Protein AF-A0AAN7PB40-F1 (afdb_monomer_lite)

Organism: NCBI:txid1421715

pLDDT: mean 87.41, std 6.85, range [56.97, 98.44]

Foldseek 3Di:
DVVVVVVLQVVCPCVPRVDNHDDPCCPDPVDDPVVDPPDDCCVCPVVHDVCVVVDDPLDVLPVLDADDDDPVCVVVVHRDGDPSVVVSCLQCVCVPCVVVDDPPDLVVVLSVLVVLLCVLQQDPFDDPVCLLVSLVVQLVSLVVSQVSVCVVPVDDDDPVSVVSNCVSVVCVVPNHCVVVDCVVVVVLCVVLVVQLVPDPDPPPSVVSSVVVVD

Structure (mmCIF, N/CA/C/O backbone):
data_AF-A0AAN7PB40-F1
#
_entry.id   AF-A0AAN7PB40-F1
#
loop_
_atom_site.group_PDB
_atom_site.id
_atom_site.type_symbol
_atom_site.label_atom_id
_atom_site.label_alt_id
_atom_site.label_comp_id
_atom_site.label_asym_id
_atom_site.label_entity_id
_atom_site.label_seq_id
_atom_site.pdbx_PDB_ins_code
_atom_site.Cartn_x
_atom_site.Cartn_y
_atom_site.Cartn_z
_atom_site.occupancy
_atom_site.B_iso_or_equiv
_atom_site.auth_seq_id
_atom_site.auth_comp_id
_atom_site.auth_asym_id
_atom_site.auth_atom_id
_atom_site.pdbx_PDB_model_num
ATOM 1 N N . MET A 1 1 ? -46.696 -9.662 11.542 1.00 68.50 1 MET A N 1
ATOM 2 C CA . MET A 1 1 ? -45.367 -10.312 11.467 1.00 68.50 1 MET A CA 1
ATOM 3 C C . MET A 1 1 ? -45.454 -11.680 10.791 1.00 68.50 1 MET A C 1
ATOM 5 O O . MET A 1 1 ? -44.745 -11.899 9.822 1.00 68.50 1 MET A O 1
ATOM 9 N N . LYS A 1 2 ? -46.362 -12.567 11.221 1.00 77.56 2 LYS A N 1
ATOM 10 C CA . LYS A 1 2 ? -46.549 -13.902 10.625 1.00 77.56 2 LYS A CA 1
ATOM 11 C C . LYS A 1 2 ? -46.948 -13.921 9.145 1.00 77.56 2 LYS A C 1
ATOM 13 O O . LYS A 1 2 ? -46.254 -14.549 8.358 1.00 77.56 2 LYS A O 1
ATOM 18 N N . SER A 1 3 ? -47.964 -13.148 8.762 1.00 78.56 3 SER A N 1
ATOM 19 C CA . SER A 1 3 ? -48.398 -13.014 7.361 1.00 78.56 3 SER A CA 1
ATOM 20 C C . SER A 1 3 ? -47.298 -12.488 6.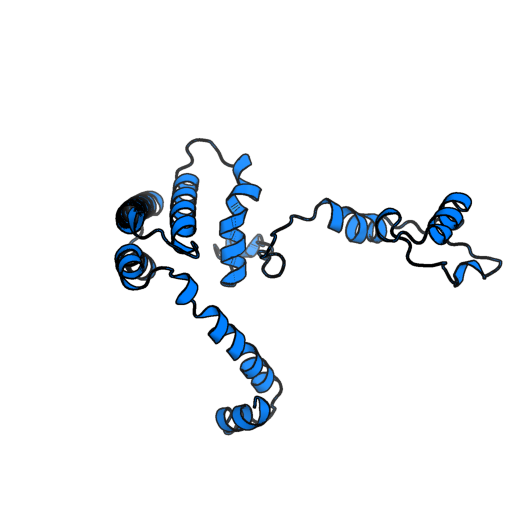432 1.00 78.56 3 SER A C 1
ATOM 22 O O . SER A 1 3 ? -47.187 -12.923 5.294 1.00 78.56 3 SER A O 1
ATOM 24 N N . GLN A 1 4 ? -46.454 -11.579 6.928 1.00 82.81 4 GLN A N 1
ATOM 25 C CA . GLN A 1 4 ? -45.301 -11.056 6.193 1.00 82.81 4 GLN A CA 1
ATOM 26 C C . GLN A 1 4 ? -44.259 -12.160 5.954 1.00 82.81 4 GLN A C 1
ATOM 28 O O . GLN A 1 4 ? -43.882 -12.402 4.817 1.00 82.81 4 GLN A O 1
ATOM 33 N N . TYR 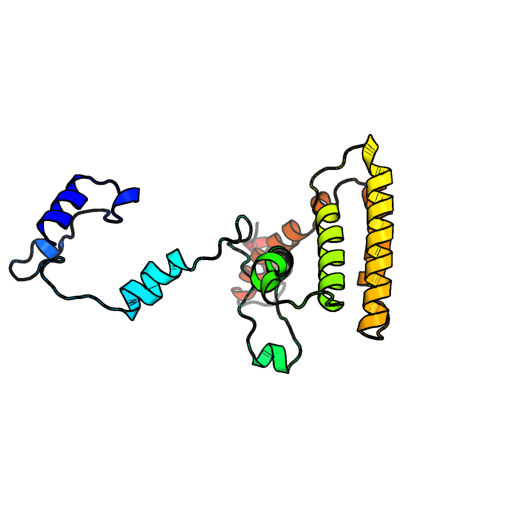A 1 5 ? -43.869 -12.882 7.010 1.00 83.50 5 TYR A N 1
ATOM 34 C CA . TYR A 1 5 ? -42.899 -13.978 6.928 1.00 83.50 5 TYR A CA 1
ATOM 35 C C . TYR A 1 5 ? -43.339 -15.085 5.959 1.00 83.50 5 TYR A C 1
ATOM 37 O O . TYR A 1 5 ? -42.539 -15.560 5.160 1.00 83.50 5 TYR A O 1
ATOM 45 N N . GLU A 1 6 ? -44.611 -15.487 5.999 1.00 83.81 6 GLU A N 1
ATOM 46 C CA . GLU A 1 6 ? -45.154 -16.512 5.098 1.00 83.81 6 GLU A CA 1
ATOM 47 C C . GLU A 1 6 ? -45.132 -16.052 3.632 1.00 83.81 6 GLU A C 1
ATOM 49 O O . GLU A 1 6 ? -44.709 -16.810 2.757 1.00 83.81 6 GLU A O 1
ATOM 54 N N . ASN A 1 7 ? -45.496 -14.792 3.369 1.00 84.12 7 ASN A N 1
ATOM 55 C CA . ASN A 1 7 ? -45.407 -14.197 2.033 1.00 84.12 7 ASN A CA 1
ATOM 56 C C . ASN A 1 7 ? -43.955 -14.129 1.535 1.00 84.12 7 ASN A C 1
ATOM 58 O O . ASN A 1 7 ? -43.676 -14.468 0.383 1.00 84.12 7 ASN A O 1
ATOM 62 N N . ASP A 1 8 ? -43.022 -13.751 2.407 1.00 84.19 8 ASP A N 1
ATOM 63 C CA . ASP A 1 8 ? -41.600 -13.657 2.081 1.00 84.19 8 ASP A CA 1
ATOM 64 C C . ASP A 1 8 ? -41.013 -15.050 1.773 1.00 84.19 8 ASP A C 1
ATOM 66 O O . ASP A 1 8 ? -40.318 -15.242 0.774 1.00 84.19 8 ASP A O 1
ATOM 70 N N . VAL A 1 9 ? -41.368 -16.079 2.548 1.00 83.62 9 VAL A N 1
ATOM 71 C CA . VAL A 1 9 ? -40.951 -17.466 2.276 1.00 83.62 9 VAL A CA 1
ATOM 72 C C . VAL A 1 9 ? -41.448 -17.956 0.908 1.00 83.62 9 VAL A C 1
ATOM 74 O O . VAL A 1 9 ? -40.710 -18.656 0.210 1.00 83.62 9 VAL A O 1
ATOM 77 N N . VAL A 1 10 ? -42.666 -17.585 0.498 1.00 84.06 10 VAL A N 1
ATOM 78 C CA . VAL A 1 10 ? -43.227 -17.945 -0.819 1.00 84.06 10 VAL A CA 1
ATOM 79 C C . VAL A 1 10 ? -42.510 -17.217 -1.958 1.00 84.06 10 VAL A C 1
ATOM 81 O O . VAL A 1 10 ? -42.253 -17.822 -3.000 1.00 84.06 10 VAL A O 1
ATOM 84 N N . LEU A 1 11 ? -42.132 -15.953 -1.753 1.00 82.38 11 LEU A N 1
ATOM 85 C CA . LEU A 1 11 ? -41.419 -15.143 -2.745 1.00 82.38 11 LEU A CA 1
ATOM 86 C C . LEU A 1 11 ? -40.024 -15.696 -3.089 1.00 82.38 11 LEU A C 1
ATOM 88 O O . LEU A 1 11 ? -39.541 -15.443 -4.193 1.00 82.38 11 LEU A O 1
ATOM 92 N N . LYS A 1 12 ? -39.367 -16.434 -2.175 1.00 77.56 12 LYS A N 1
ATOM 93 C CA . LYS A 1 12 ? -38.039 -17.081 -2.345 1.00 77.56 12 LYS A CA 1
ATOM 94 C C . LYS A 1 12 ? -36.930 -16.182 -2.915 1.00 77.56 12 LYS A C 1
ATOM 96 O O . LYS A 1 12 ? -35.910 -16.666 -3.409 1.00 77.56 12 LYS A O 1
ATOM 101 N N . ASN A 1 13 ? -37.086 -14.866 -2.831 1.00 81.62 13 ASN A N 1
ATOM 102 C CA . ASN A 1 13 ? -36.116 -13.910 -3.338 1.00 81.62 13 ASN A CA 1
ATOM 103 C C . ASN A 1 13 ? -35.116 -13.528 -2.242 1.00 81.62 13 ASN A C 1
ATOM 105 O O . ASN A 1 13 ? -35.200 -12.450 -1.659 1.00 81.62 13 ASN A O 1
ATOM 109 N N . MET A 1 14 ? -34.156 -14.414 -1.968 1.00 82.62 14 MET A N 1
ATOM 110 C CA . MET A 1 14 ? -33.166 -14.234 -0.895 1.00 82.62 14 MET A CA 1
ATOM 111 C C . MET A 1 14 ? -32.497 -12.849 -0.910 1.00 82.62 14 MET A C 1
ATOM 113 O O . MET A 1 14 ? -32.241 -12.286 0.150 1.00 82.62 14 MET A O 1
ATOM 117 N N . SER A 1 15 ? -32.248 -12.285 -2.094 1.00 82.12 15 SER A N 1
ATOM 118 C CA . SER A 1 15 ? -31.606 -10.978 -2.249 1.00 82.12 15 SER A CA 1
ATOM 119 C C . SER A 1 15 ? -32.444 -9.803 -1.734 1.00 82.12 15 SER A C 1
ATOM 121 O O . SER A 1 15 ? -31.862 -8.797 -1.348 1.00 82.12 15 SER A O 1
ATOM 123 N N . LEU A 1 16 ? -33.777 -9.909 -1.734 1.00 81.31 16 LEU A N 1
ATOM 124 C CA . LEU A 1 16 ? -34.678 -8.841 -1.279 1.00 81.31 16 LEU A CA 1
ATOM 125 C C . LEU A 1 16 ? -35.110 -8.990 0.184 1.00 81.31 16 LEU A C 1
ATOM 127 O O . LEU A 1 16 ? -35.264 -7.9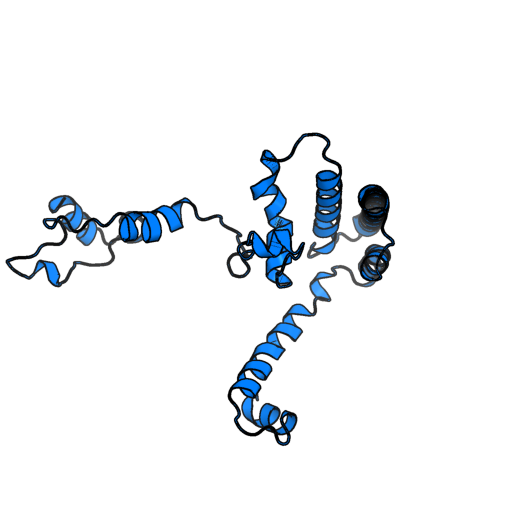91 0.873 1.00 81.31 16 LEU A O 1
ATOM 131 N N . ILE A 1 17 ? -35.326 -10.222 0.643 1.00 85.69 17 ILE A N 1
ATOM 132 C CA . ILE A 1 17 ? -36.011 -10.516 1.920 1.00 85.69 17 ILE A CA 1
ATOM 133 C C . ILE A 1 17 ? -35.115 -11.202 2.954 1.00 85.69 17 ILE A C 1
ATOM 135 O O . ILE A 1 17 ? -35.496 -11.307 4.114 1.00 85.69 17 ILE A O 1
ATOM 139 N N . GLY A 1 18 ? -33.936 -11.701 2.567 1.00 83.06 18 GLY A N 1
ATOM 140 C CA . GLY A 1 18 ? -32.984 -12.327 3.495 1.00 83.06 18 GLY A CA 1
ATOM 141 C C . GLY A 1 18 ? -33.407 -13.691 4.067 1.00 83.06 18 GLY A C 1
ATOM 142 O O . GLY A 1 18 ? -32.633 -14.303 4.800 1.00 83.06 18 GLY A O 1
ATOM 143 N N . ILE A 1 19 ? -34.592 -14.207 3.715 1.00 84.06 19 ILE A N 1
ATOM 144 C CA . ILE A 1 19 ? -35.097 -15.517 4.153 1.00 84.06 19 ILE A CA 1
ATOM 145 C C . ILE A 1 19 ? -34.843 -16.555 3.056 1.00 84.06 19 ILE A C 1
ATOM 147 O O . ILE A 1 19 ? -35.253 -16.388 1.907 1.00 84.06 19 ILE A O 1
ATOM 151 N N . ARG A 1 20 ? -34.151 -17.643 3.413 1.00 81.69 20 ARG A N 1
ATOM 152 C CA . ARG A 1 20 ? -33.776 -18.715 2.477 1.00 81.69 20 ARG A CA 1
ATOM 153 C C . ARG A 1 20 ? -34.874 -19.756 2.292 1.00 81.69 20 ARG A C 1
ATOM 155 O O . ARG A 1 20 ? -35.099 -20.216 1.177 1.00 81.69 20 ARG A O 1
ATOM 162 N N . GLU A 1 21 ? -35.515 -20.148 3.385 1.00 86.31 21 GLU A N 1
ATOM 163 C CA . GLU A 1 21 ? -36.512 -21.213 3.417 1.00 86.31 21 GLU A CA 1
ATOM 164 C C . GLU A 1 21 ? -37.384 -21.121 4.673 1.00 86.31 21 GLU A C 1
ATOM 166 O O . GLU A 1 21 ? -37.113 -20.333 5.585 1.00 86.31 21 GLU A O 1
ATOM 171 N N . PHE A 1 22 ? -38.445 -21.926 4.706 1.00 87.31 22 PHE A N 1
ATOM 172 C CA . PHE A 1 22 ? -39.339 -22.014 5.852 1.00 87.31 22 PHE A CA 1
ATOM 173 C C . PHE A 1 22 ? -38.619 -22.611 7.068 1.00 87.31 22 PHE A C 1
ATOM 175 O O . PHE A 1 22 ? -37.952 -23.640 6.968 1.00 87.31 22 PHE A O 1
ATOM 182 N N . CYS A 1 23 ? -38.783 -21.991 8.235 1.00 87.44 23 CYS A N 1
ATOM 183 C CA . CYS A 1 23 ? -38.203 -22.484 9.477 1.00 87.44 23 CYS A CA 1
ATOM 184 C C . CYS A 1 23 ? -38.917 -23.765 9.928 1.00 87.44 23 CYS A C 1
ATOM 186 O O . CYS A 1 23 ? -40.093 -23.731 10.284 1.00 87.44 23 CYS A O 1
ATOM 188 N N . ILE A 1 24 ? -38.197 -24.890 9.978 1.00 89.00 24 ILE A N 1
ATOM 189 C CA . ILE A 1 24 ? -38.762 -26.199 10.355 1.00 89.00 24 ILE A CA 1
ATOM 190 C C . ILE A 1 24 ? -39.386 -26.213 11.761 1.00 89.00 24 ILE A C 1
ATOM 192 O O . ILE A 1 24 ? -40.307 -26.982 12.028 1.00 89.00 24 ILE A O 1
ATOM 196 N N . TRP A 1 25 ? -38.923 -25.328 12.648 1.00 86.19 25 TRP A N 1
ATOM 197 C CA . TRP A 1 25 ? -39.401 -25.210 14.026 1.00 86.19 25 TRP A CA 1
ATOM 198 C C . TRP A 1 25 ? -40.820 -24.639 14.122 1.00 86.19 25 TRP A C 1
ATOM 200 O O . TRP A 1 25 ? -41.486 -24.873 15.123 1.00 86.19 25 TRP A O 1
ATOM 210 N N . ASN A 1 26 ? -41.316 -23.971 13.075 1.00 87.62 26 ASN A N 1
ATOM 211 C CA . ASN A 1 26 ? -42.698 -23.480 13.010 1.00 87.62 26 ASN A CA 1
ATOM 212 C C . ASN A 1 26 ? -43.744 -24.609 12.956 1.00 87.62 26 ASN A C 1
ATOM 214 O O . ASN A 1 26 ? -44.929 -24.345 13.128 1.00 87.62 26 ASN A O 1
ATOM 218 N N . ASN A 1 27 ? -43.329 -25.859 12.715 1.00 88.56 27 ASN A N 1
ATOM 219 C CA . ASN A 1 27 ? -44.216 -27.026 12.759 1.00 88.56 27 ASN A CA 1
ATOM 220 C C . ASN A 1 27 ? -44.538 -27.486 14.192 1.00 88.56 27 ASN A C 1
ATOM 222 O O . ASN A 1 27 ? -45.375 -28.368 14.382 1.00 88.56 27 ASN A O 1
ATOM 226 N N . ILE A 1 28 ? -43.862 -26.938 15.205 1.00 89.44 28 ILE A N 1
ATOM 227 C CA . ILE A 1 28 ? -44.113 -27.264 16.608 1.00 89.44 28 ILE A CA 1
ATOM 228 C C . ILE A 1 28 ? -45.318 -26.447 17.079 1.00 89.44 28 ILE A C 1
ATOM 230 O O . ILE A 1 28 ? -45.323 -25.225 16.986 1.00 89.44 28 ILE A O 1
ATOM 234 N N . SER A 1 29 ? -46.329 -27.108 17.646 1.00 84.19 29 SER A N 1
ATOM 235 C CA . SER A 1 29 ? -47.597 -26.471 18.037 1.00 84.19 29 SER A CA 1
ATOM 236 C C . SER A 1 29 ? -47.454 -25.316 19.038 1.00 84.19 29 SER A C 1
ATOM 238 O O . SER A 1 29 ? -48.335 -24.469 19.119 1.00 84.19 29 SER A O 1
ATOM 240 N N . SER A 1 30 ? -46.369 -25.288 19.815 1.00 86.44 30 SER A N 1
ATOM 241 C CA . SER A 1 30 ? -46.092 -24.272 20.835 1.00 86.44 30 SER A CA 1
ATOM 242 C C . SER A 1 30 ? -45.045 -23.233 20.420 1.00 86.44 30 SER A C 1
ATOM 244 O O . SER A 1 30 ? -44.645 -22.425 21.257 1.00 86.44 30 SER A O 1
ATOM 246 N N . PHE A 1 31 ? -44.532 -23.270 19.187 1.00 84.31 31 PHE A N 1
ATOM 247 C CA . PHE A 1 31 ? -43.450 -22.386 18.758 1.00 84.31 31 PHE A CA 1
ATOM 248 C C . PHE A 1 31 ? -43.660 -21.897 17.328 1.00 84.31 31 PHE A C 1
ATOM 250 O O . PHE A 1 31 ? -43.796 -22.684 16.397 1.00 84.31 31 PHE A O 1
ATOM 257 N N . HIS A 1 32 ? -43.581 -20.581 17.142 1.00 85.56 32 HIS A N 1
ATOM 258 C CA . HIS A 1 32 ? -43.522 -19.980 15.819 1.00 85.56 32 HIS A CA 1
ATOM 259 C C . HIS A 1 32 ? -42.532 -18.812 15.810 1.00 85.56 32 HIS A C 1
ATOM 261 O O . HIS A 1 32 ? -42.544 -17.960 16.700 1.00 85.56 32 HIS A O 1
ATOM 267 N N . VAL A 1 33 ? -41.672 -18.745 14.793 1.00 83.44 33 VAL A N 1
ATOM 268 C CA . VAL A 1 33 ? -40.559 -17.781 14.713 1.00 83.44 33 VAL A CA 1
ATOM 269 C C . VAL A 1 33 ? -41.027 -16.322 14.698 1.00 83.44 33 VAL A C 1
ATOM 271 O O . VAL A 1 33 ? -40.328 -15.444 15.181 1.00 83.44 33 VAL A O 1
ATOM 274 N N . SER A 1 34 ? -42.225 -16.061 14.172 1.00 83.69 34 SER A N 1
ATOM 275 C CA . SER A 1 34 ? -42.820 -14.718 14.089 1.00 83.69 34 SER A CA 1
ATOM 276 C C . SER A 1 34 ? -43.796 -14.381 15.222 1.00 83.69 34 SER A C 1
ATOM 278 O O . SER A 1 34 ? -44.363 -13.288 15.226 1.00 83.69 34 SER A O 1
ATOM 280 N N . GLU A 1 35 ? -44.022 -15.316 16.148 1.00 83.62 35 GLU A N 1
ATOM 281 C CA . GLU A 1 35 ? -44.875 -15.120 17.332 1.00 83.62 35 GLU A CA 1
ATOM 282 C C . GLU A 1 35 ? -44.048 -15.043 18.624 1.00 83.62 35 GLU A C 1
ATOM 284 O O . GLU A 1 35 ? -44.523 -14.519 19.628 1.00 83.62 35 GLU A O 1
ATOM 289 N N . ASN A 1 36 ? -42.796 -15.510 18.597 1.00 79.62 36 ASN A N 1
ATOM 290 C CA . ASN A 1 36 ? -41.872 -15.423 19.721 1.00 79.62 36 ASN A CA 1
ATOM 291 C C . ASN A 1 36 ? -41.057 -14.121 19.698 1.00 79.62 36 ASN A C 1
ATOM 293 O O . ASN A 1 36 ? -40.470 -13.750 18.684 1.00 79.62 36 ASN A O 1
ATOM 297 N N . PHE A 1 37 ? -40.955 -13.453 20.850 1.00 74.19 37 PHE A N 1
ATOM 298 C CA . PHE A 1 37 ? -40.138 -12.247 21.034 1.00 74.19 37 PHE A CA 1
ATOM 299 C C . PHE A 1 37 ? -38.664 -12.595 21.299 1.00 74.19 37 PHE A C 1
ATOM 301 O O . PHE A 1 37 ? -38.121 -12.279 22.354 1.00 74.19 37 PHE A O 1
ATOM 308 N N . SER A 1 38 ? -38.003 -13.270 20.359 1.00 74.12 38 SER A N 1
ATOM 309 C CA . SER A 1 38 ? -36.599 -13.693 20.494 1.00 74.12 38 SER A CA 1
ATOM 310 C C . SER A 1 38 ? -35.580 -12.658 19.996 1.00 74.12 38 SER A C 1
ATOM 312 O O . SER A 1 38 ? -34.458 -13.026 19.657 1.00 74.12 38 SER A O 1
ATOM 314 N N . VAL A 1 39 ? -35.960 -11.379 19.929 1.00 78.69 39 VAL A N 1
ATOM 315 C CA . VAL A 1 39 ? -35.073 -10.291 19.487 1.00 78.69 39 VAL A CA 1
ATOM 316 C C . VAL A 1 39 ? -33.916 -10.094 20.466 1.00 78.69 39 VAL A C 1
ATOM 318 O O . VAL A 1 39 ? -34.119 -9.930 21.670 1.00 78.69 39 VAL A O 1
ATOM 321 N N . ASN A 1 40 ? -32.694 -10.077 19.942 1.00 86.00 40 ASN A N 1
ATOM 322 C CA . ASN A 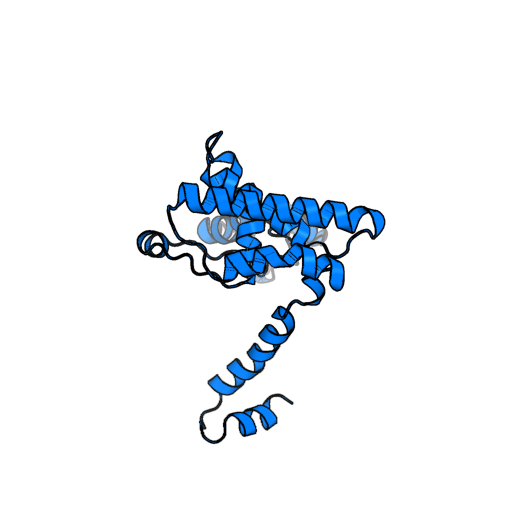1 40 ? -31.461 -9.916 20.695 1.00 86.00 40 ASN A CA 1
ATOM 323 C C . ASN A 1 40 ? -30.618 -8.807 20.067 1.00 86.00 40 ASN A C 1
ATOM 325 O O . ASN A 1 40 ? -29.985 -9.004 19.040 1.00 86.00 40 ASN A O 1
ATOM 329 N N . ILE A 1 41 ? -30.551 -7.648 20.719 1.00 86.00 41 ILE A N 1
ATOM 330 C CA . ILE A 1 41 ? -29.831 -6.474 20.199 1.00 86.00 41 ILE A CA 1
ATOM 331 C C . ILE A 1 41 ? -28.352 -6.787 19.908 1.00 86.00 41 ILE A C 1
ATOM 333 O O . ILE A 1 41 ? -27.810 -6.311 18.911 1.00 86.00 41 ILE A O 1
ATOM 337 N N . SER A 1 42 ? -27.698 -7.607 20.734 1.00 81.75 42 SER A N 1
ATOM 338 C CA . SER A 1 42 ? -26.296 -7.974 20.519 1.00 81.75 42 SER A CA 1
ATOM 339 C C . SER A 1 42 ? -26.106 -8.787 19.246 1.00 81.75 42 SER A C 1
ATOM 341 O O . SER A 1 42 ? -25.228 -8.461 18.454 1.00 81.75 42 SER A O 1
ATOM 343 N N . HIS A 1 43 ? -26.946 -9.794 19.011 1.00 81.56 43 HIS A N 1
ATOM 344 C CA . HIS A 1 43 ? -26.809 -10.654 17.835 1.00 81.56 43 HIS A CA 1
ATOM 345 C C . HIS A 1 43 ? -27.462 -10.061 16.581 1.00 81.56 43 HIS A C 1
ATOM 347 O O . HIS A 1 43 ? -26.841 -10.046 15.523 1.00 81.56 43 HIS A O 1
ATOM 353 N N . ASP A 1 44 ? -28.674 -9.519 16.692 1.00 85.69 44 ASP A N 1
ATOM 354 C CA . ASP A 1 44 ? -29.438 -8.993 15.559 1.00 85.69 44 ASP A CA 1
ATOM 355 C C . ASP A 1 44 ? -28.840 -7.681 15.044 1.00 85.69 44 ASP A C 1
ATOM 357 O O . ASP A 1 44 ? -28.674 -7.502 13.839 1.00 85.69 44 ASP A O 1
ATOM 361 N N . ILE A 1 45 ? -28.490 -6.758 15.949 1.00 85.75 45 ILE A N 1
ATOM 362 C CA . ILE A 1 45 ? -27.993 -5.431 15.572 1.00 85.75 45 ILE A CA 1
ATOM 363 C C . ILE A 1 45 ? -26.468 -5.405 15.568 1.00 85.75 45 ILE A C 1
ATOM 365 O O . ILE A 1 45 ? -25.889 -5.136 14.521 1.00 85.75 45 ILE A O 1
ATOM 369 N N . PHE A 1 46 ? -25.800 -5.667 16.696 1.00 74.31 46 PHE A N 1
ATOM 370 C CA . PHE A 1 46 ? -24.354 -5.419 16.796 1.00 74.31 46 PHE A CA 1
ATOM 371 C C . PHE A 1 46 ? -23.485 -6.448 16.062 1.00 74.31 46 PHE A C 1
ATOM 373 O O . PHE A 1 46 ? -22.486 -6.051 15.466 1.00 74.31 46 PHE A O 1
ATOM 380 N N . GLU A 1 47 ? -23.851 -7.731 16.069 1.00 76.38 47 GLU A N 1
ATOM 381 C CA . GLU A 1 47 ? -23.171 -8.784 15.292 1.00 76.38 47 GLU A CA 1
ATOM 382 C C . GLU A 1 47 ? -23.808 -9.020 13.911 1.00 76.38 47 GLU A C 1
ATOM 384 O O . GLU A 1 47 ? -23.153 -9.563 13.020 1.00 76.38 47 GLU A O 1
ATOM 389 N N . GLY A 1 48 ? -25.061 -8.595 13.725 1.00 84.38 48 GLY A N 1
ATOM 390 C CA . GLY A 1 48 ? -25.823 -8.709 12.486 1.00 84.38 48 GLY A CA 1
ATOM 391 C C . GLY A 1 48 ? -25.801 -7.416 11.673 1.00 84.38 48 GLY A C 1
ATOM 392 O O . GLY A 1 48 ? -24.805 -7.093 11.025 1.00 84.38 48 GLY A O 1
ATOM 393 N N . VAL A 1 49 ? -26.917 -6.680 11.685 1.00 82.19 49 VAL A N 1
ATOM 394 C CA . VAL A 1 49 ? -27.191 -5.548 10.778 1.00 82.19 49 VAL A CA 1
ATOM 395 C C . VAL A 1 49 ? -26.072 -4.501 10.771 1.00 82.19 49 VAL A C 1
ATOM 397 O O . VAL A 1 49 ? -25.586 -4.128 9.704 1.00 82.19 49 VAL A O 1
ATOM 400 N N . ALA A 1 50 ? -25.587 -4.072 11.939 1.00 76.50 50 ALA A N 1
ATOM 401 C CA . ALA A 1 50 ? -24.580 -3.016 12.039 1.00 76.50 50 ALA A CA 1
ATOM 402 C C . ALA A 1 50 ? -23.244 -3.401 11.382 1.00 76.50 50 ALA A C 1
ATOM 404 O O . ALA A 1 50 ? -22.552 -2.531 10.854 1.00 76.50 50 ALA A O 1
ATOM 405 N N . VAL A 1 51 ? -22.879 -4.688 11.371 1.00 75.06 51 VAL A N 1
ATOM 406 C CA . VAL A 1 51 ? -21.651 -5.162 10.710 1.00 75.06 51 VAL A CA 1
ATOM 407 C C . VAL A 1 51 ? -21.739 -4.977 9.198 1.00 75.06 51 VAL A C 1
ATOM 409 O O . VAL A 1 51 ? -20.731 -4.644 8.570 1.00 75.06 51 VAL A O 1
ATOM 412 N N . PHE A 1 52 ? -22.925 -5.175 8.617 1.00 73.50 52 PHE A N 1
ATOM 413 C CA . PHE A 1 52 ? -23.168 -4.998 7.187 1.00 73.50 52 PHE A CA 1
ATOM 414 C C . PHE A 1 52 ? -23.324 -3.523 6.812 1.00 73.50 52 PHE A C 1
ATOM 416 O O . PHE A 1 52 ? -22.743 -3.087 5.820 1.00 73.50 52 PHE A O 1
ATOM 423 N N . ASP A 1 53 ? -24.030 -2.744 7.630 1.00 69.88 53 ASP A N 1
ATOM 424 C CA . ASP A 1 53 ? -24.326 -1.338 7.340 1.00 69.88 53 ASP A CA 1
ATOM 425 C C . ASP A 1 53 ? -23.108 -0.426 7.535 1.00 69.88 53 ASP A C 1
ATOM 427 O O . ASP A 1 53 ? -22.872 0.495 6.754 1.00 69.88 53 ASP A O 1
ATOM 431 N N . ILE A 1 54 ? -22.285 -0.697 8.554 1.00 66.06 54 ILE A N 1
ATOM 432 C CA . ILE A 1 54 ? -21.058 0.067 8.850 1.00 66.06 54 ILE A CA 1
ATOM 433 C C . ILE A 1 54 ? -19.865 -0.493 8.047 1.00 66.06 54 ILE A C 1
ATOM 435 O O . ILE A 1 54 ? -18.723 -0.040 8.180 1.00 66.06 54 ILE A O 1
ATOM 439 N N . TYR A 1 55 ? -20.099 -1.480 7.178 1.00 72.81 55 TYR A N 1
ATOM 440 C CA . TYR A 1 55 ? -19.047 -2.133 6.416 1.00 72.81 55 TYR A CA 1
ATOM 441 C C . TYR A 1 55 ? -18.318 -1.154 5.488 1.00 72.81 55 TYR A C 1
ATOM 443 O O . TYR A 1 55 ? -18.797 -0.785 4.413 1.00 72.81 55 TYR A O 1
ATOM 451 N N . PHE A 1 56 ? -17.085 -0.793 5.848 1.00 76.56 56 PHE A N 1
ATOM 452 C CA . PHE A 1 56 ? -16.216 -0.074 4.928 1.00 76.56 56 PHE A CA 1
ATOM 453 C C . PHE A 1 56 ? -15.684 -1.035 3.861 1.00 76.56 56 PHE A C 1
ATOM 455 O O . PHE A 1 56 ? -14.888 -1.940 4.135 1.00 76.56 56 PHE A O 1
ATOM 462 N N . ASN A 1 57 ? -16.112 -0.825 2.618 1.00 80.00 57 ASN A N 1
ATOM 463 C CA . ASN A 1 57 ? -15.695 -1.650 1.496 1.00 80.00 57 ASN A CA 1
ATOM 464 C C . ASN A 1 57 ? -14.296 -1.245 0.993 1.00 80.00 57 ASN A C 1
ATOM 466 O O . ASN A 1 57 ? -14.138 -0.300 0.223 1.00 80.00 57 ASN A O 1
ATOM 470 N N . TYR A 1 58 ? -13.278 -2.026 1.361 1.00 79.69 58 TYR A N 1
ATOM 471 C CA . TYR A 1 58 ? -11.900 -1.905 0.864 1.00 79.69 58 TYR A CA 1
ATOM 472 C C . TYR A 1 58 ? -11.713 -2.500 -0.551 1.00 79.69 58 TYR A C 1
ATOM 474 O O . TYR A 1 58 ? -10.584 -2.721 -1.002 1.00 79.69 58 TYR A O 1
ATOM 482 N N . GLY A 1 59 ? -12.797 -2.814 -1.267 1.00 83.75 59 GLY A N 1
ATOM 483 C CA . GLY A 1 59 ? -12.781 -3.346 -2.629 1.00 83.75 59 GLY A CA 1
ATOM 484 C C . GLY A 1 59 ? -11.909 -4.597 -2.765 1.00 83.75 59 GLY A C 1
ATOM 485 O O . GLY A 1 59 ? -12.019 -5.547 -1.988 1.00 83.75 59 GLY A O 1
ATOM 486 N N . LYS A 1 60 ? -10.973 -4.583 -3.726 1.00 79.19 60 LYS A N 1
ATOM 487 C CA . LYS A 1 60 ? -10.005 -5.679 -3.945 1.00 79.19 60 LYS A CA 1
ATOM 488 C C . LYS A 1 60 ? -9.112 -5.967 -2.722 1.00 79.19 60 LYS A C 1
ATOM 490 O O . LYS A 1 60 ? -8.470 -7.010 -2.683 1.00 79.19 60 LYS A O 1
ATOM 495 N N . GLN A 1 61 ? -9.048 -5.064 -1.738 1.00 79.56 61 GLN A N 1
ATOM 496 C CA . GLN A 1 61 ? -8.272 -5.225 -0.503 1.00 79.56 61 GLN A CA 1
ATOM 497 C C . GLN A 1 61 ? -9.103 -5.731 0.688 1.00 79.56 61 GLN A C 1
ATOM 499 O O . GLN A 1 61 ? -8.599 -5.739 1.806 1.00 79.56 61 GLN A O 1
ATOM 504 N N . ASN A 1 62 ? -10.341 -6.200 0.484 1.00 79.38 62 ASN A N 1
ATOM 505 C CA . ASN A 1 62 ? -11.199 -6.705 1.568 1.00 79.38 62 ASN A CA 1
ATOM 506 C C . ASN A 1 62 ? -10.605 -7.883 2.362 1.00 79.38 62 ASN A C 1
ATOM 508 O O . ASN A 1 62 ? -10.927 -8.041 3.537 1.00 79.38 62 ASN A O 1
ATOM 512 N N . ASN A 1 63 ? -9.707 -8.670 1.766 1.00 82.44 63 ASN A N 1
ATOM 513 C CA . ASN A 1 63 ? -8.986 -9.736 2.477 1.00 82.44 63 ASN A CA 1
ATOM 514 C C . ASN A 1 63 ? -7.733 -9.229 3.216 1.00 82.44 63 ASN A C 1
ATOM 516 O O . ASN A 1 63 ? -7.163 -9.953 4.023 1.00 82.44 63 ASN A O 1
ATOM 520 N N . ASN A 1 64 ? -7.314 -7.989 2.951 1.00 84.06 64 ASN A N 1
ATOM 521 C CA . ASN A 1 64 ? -6.120 -7.341 3.498 1.00 84.06 64 ASN A CA 1
ATOM 522 C C . ASN A 1 64 ? -6.500 -6.060 4.259 1.00 84.06 64 ASN A C 1
ATOM 524 O O . ASN A 1 64 ? -5.845 -5.022 4.123 1.00 84.06 64 ASN A O 1
ATOM 528 N N . LYS A 1 65 ? -7.609 -6.104 5.004 1.00 84.88 65 LYS A N 1
ATOM 529 C CA . LYS A 1 65 ? -8.080 -4.973 5.812 1.00 84.88 65 LYS A CA 1
ATOM 530 C C . LYS A 1 65 ? -7.001 -4.589 6.827 1.00 84.88 65 LYS A C 1
ATOM 532 O O . LYS A 1 65 ? -6.444 -5.487 7.458 1.00 84.88 65 LYS A O 1
ATOM 537 N N . PRO A 1 66 ? -6.696 -3.291 7.002 1.00 85.56 66 PRO A N 1
ATOM 538 C CA . PRO A 1 66 ? -5.751 -2.865 8.023 1.00 85.56 66 PRO A CA 1
ATOM 539 C C . PRO A 1 66 ? -6.200 -3.376 9.399 1.00 85.56 66 PRO A C 1
ATOM 541 O O . PRO A 1 66 ? -7.375 -3.217 9.741 1.00 85.56 66 PRO A O 1
ATOM 544 N N . PRO A 1 67 ? -5.306 -3.983 10.196 1.00 84.62 67 PRO A N 1
ATOM 545 C CA . PRO A 1 67 ? -5.652 -4.423 11.535 1.00 84.62 67 PRO A CA 1
ATOM 546 C C . PRO A 1 67 ? -5.952 -3.219 12.428 1.00 84.62 67 PRO A C 1
ATOM 548 O O . PRO A 1 67 ? -5.464 -2.107 12.198 1.00 84.62 67 PRO A O 1
ATOM 551 N N . LEU A 1 68 ? -6.717 -3.464 13.491 1.00 83.38 68 LEU A N 1
ATOM 552 C CA . LEU A 1 68 ? -7.027 -2.442 14.480 1.00 83.38 68 LEU A CA 1
ATOM 553 C C . LEU A 1 68 ? -5.733 -1.874 15.083 1.00 83.38 68 LEU A C 1
ATOM 555 O O . LEU A 1 68 ? -4.884 -2.600 15.611 1.00 83.38 68 LEU A O 1
ATOM 559 N N . ILE A 1 69 ? -5.588 -0.551 15.029 1.00 83.94 69 ILE A N 1
ATOM 560 C CA . ILE A 1 69 ? -4.457 0.142 15.638 1.00 83.94 69 ILE A CA 1
ATOM 561 C C . ILE A 1 69 ? -4.744 0.295 17.137 1.00 83.94 69 ILE A C 1
ATOM 563 O O . ILE A 1 69 ? -5.388 1.245 17.569 1.00 83.94 69 ILE A O 1
ATOM 567 N N . SER A 1 70 ? -4.272 -0.658 17.944 1.00 84.12 70 SER A N 1
ATOM 568 C CA . SER A 1 70 ? -4.434 -0.605 19.404 1.00 84.12 70 SER A CA 1
ATOM 569 C C . SER A 1 70 ? -3.706 0.601 20.016 1.00 84.12 70 SER A C 1
ATOM 571 O O . SER A 1 70 ? -2.576 0.907 19.614 1.00 84.12 70 SER A O 1
ATOM 573 N N . LEU A 1 71 ? -4.271 1.190 21.071 1.00 86.25 71 LEU A N 1
ATOM 574 C CA . LEU A 1 71 ? -3.644 2.277 21.833 1.00 86.25 71 LEU A CA 1
ATOM 575 C C . LEU A 1 71 ? -2.252 1.912 22.375 1.00 86.25 71 LEU A C 1
ATOM 577 O O . LEU A 1 71 ? -1.351 2.748 22.360 1.00 86.25 71 LEU A O 1
ATOM 581 N N . ASP A 1 72 ? -2.030 0.662 22.781 1.00 87.44 72 ASP A N 1
ATOM 582 C CA . ASP A 1 72 ? -0.723 0.212 23.279 1.00 87.44 72 ASP A CA 1
ATOM 583 C C . ASP A 1 72 ? 0.367 0.257 22.205 1.00 87.44 72 ASP A C 1
ATOM 585 O O . ASP A 1 72 ? 1.496 0.682 22.461 1.00 87.44 72 ASP A O 1
ATOM 589 N N . ASN A 1 73 ? 0.024 -0.137 20.978 1.00 84.44 73 ASN A N 1
ATOM 590 C CA . ASN A 1 73 ? 0.905 -0.027 19.816 1.00 84.44 73 ASN A CA 1
ATOM 591 C C . ASN A 1 73 ? 1.239 1.439 19.500 1.00 84.44 73 ASN A C 1
ATOM 593 O O . ASN A 1 73 ? 2.396 1.752 19.210 1.00 84.44 73 ASN A O 1
ATOM 597 N N . LEU A 1 74 ? 0.269 2.350 19.633 1.00 84.88 74 LEU A N 1
ATOM 598 C CA . LEU A 1 74 ? 0.491 3.790 19.463 1.00 84.88 74 LEU A CA 1
ATOM 599 C C . LEU A 1 74 ? 1.409 4.364 20.544 1.00 84.88 74 LEU A C 1
ATOM 601 O O . LEU A 1 74 ? 2.359 5.073 20.215 1.00 84.88 74 LEU A O 1
ATOM 605 N N . ARG A 1 75 ? 1.195 3.999 21.815 1.00 89.00 75 ARG A N 1
ATOM 606 C CA . ARG A 1 75 ? 2.076 4.386 22.932 1.00 89.00 75 ARG A CA 1
ATOM 607 C C . ARG A 1 75 ? 3.511 3.913 22.703 1.00 89.00 75 ARG A C 1
ATOM 609 O O . ARG A 1 75 ? 4.457 4.653 22.953 1.00 89.00 75 ARG A O 1
ATOM 616 N N . LYS A 1 76 ? 3.676 2.714 22.137 1.00 89.75 76 LYS A N 1
ATOM 617 C CA . LYS A 1 76 ? 4.972 2.143 21.732 1.00 89.75 76 LYS A CA 1
ATOM 618 C C . LYS A 1 76 ? 5.493 2.673 20.385 1.00 89.75 76 LYS A C 1
ATOM 620 O O . LYS A 1 76 ? 6.514 2.182 19.909 1.00 89.75 76 LYS A O 1
ATOM 625 N N . LYS A 1 77 ? 4.813 3.643 19.755 1.00 85.06 77 LYS A N 1
ATOM 626 C CA . LYS A 1 77 ? 5.137 4.222 18.434 1.00 85.06 77 LYS A CA 1
ATOM 627 C C . LYS A 1 77 ? 5.342 3.163 17.340 1.00 85.06 77 LYS A C 1
ATOM 629 O O . LYS A 1 77 ? 6.200 3.305 16.468 1.00 85.06 77 LYS A O 1
ATOM 634 N N . LYS A 1 78 ? 4.564 2.080 17.386 1.00 84.12 78 LYS A N 1
ATOM 635 C CA . LYS A 1 78 ? 4.716 0.914 16.515 1.00 84.12 78 LYS A CA 1
ATOM 636 C C . LYS A 1 78 ? 3.417 0.628 15.781 1.00 84.12 78 LYS A C 1
ATOM 638 O O . LYS A 1 78 ? 2.455 0.184 16.383 1.00 84.12 78 LYS A O 1
ATOM 643 N N . ILE A 1 79 ? 3.412 0.793 14.464 1.00 85.44 79 ILE A N 1
ATOM 644 C CA . ILE A 1 79 ? 2.307 0.332 13.616 1.00 85.44 79 ILE A CA 1
ATOM 645 C C . ILE A 1 79 ? 2.733 -1.004 13.010 1.00 85.44 79 ILE A C 1
ATOM 647 O O . ILE A 1 79 ? 3.640 -1.052 12.180 1.00 85.44 79 ILE A O 1
ATOM 651 N N . LYS A 1 80 ? 2.134 -2.104 13.479 1.00 84.00 80 LYS A N 1
ATOM 652 C CA . LYS A 1 80 ? 2.426 -3.454 12.981 1.00 84.00 80 LYS A CA 1
ATOM 653 C C . LYS A 1 80 ? 1.357 -3.850 11.966 1.00 84.00 80 LYS A C 1
ATOM 655 O O . LYS A 1 80 ? 0.223 -4.104 12.346 1.00 84.00 80 LYS A O 1
ATOM 660 N N . MET A 1 81 ? 1.750 -3.907 10.700 1.00 89.69 81 MET A N 1
ATOM 661 C CA . MET A 1 81 ? 0.929 -4.374 9.583 1.00 89.69 81 MET A CA 1
ATOM 662 C C . MET A 1 81 ? 1.813 -5.189 8.643 1.00 89.69 81 MET A C 1
ATOM 664 O O . MET A 1 81 ? 3.008 -4.905 8.514 1.00 89.69 81 MET A O 1
ATOM 668 N N . ASN A 1 82 ? 1.248 -6.198 7.989 1.00 87.62 82 ASN A N 1
ATOM 669 C CA . ASN A 1 82 ? 1.909 -6.864 6.874 1.00 87.62 82 ASN A CA 1
ATOM 670 C C . ASN A 1 82 ? 1.909 -5.961 5.618 1.00 87.62 82 ASN A C 1
ATOM 672 O O . ASN A 1 82 ? 1.320 -4.879 5.607 1.00 87.62 82 ASN A O 1
ATOM 676 N N . CYS A 1 83 ? 2.596 -6.379 4.550 1.00 86.88 83 CYS A N 1
ATOM 677 C CA . CYS A 1 83 ? 2.734 -5.562 3.340 1.00 86.88 83 CYS A CA 1
ATOM 678 C C . CYS A 1 83 ? 1.382 -5.235 2.678 1.00 86.88 83 CYS A C 1
ATOM 680 O O . CYS A 1 83 ? 1.143 -4.088 2.296 1.00 86.88 83 CYS A O 1
ATOM 682 N N . ALA A 1 84 ? 0.486 -6.218 2.572 1.00 87.06 84 ALA A N 1
ATOM 683 C CA . ALA A 1 84 ? -0.813 -6.036 1.935 1.00 87.06 84 ALA A CA 1
ATOM 684 C C . ALA A 1 84 ? -1.750 -5.163 2.789 1.00 87.06 84 ALA A C 1
ATOM 686 O O . ALA A 1 84 ? -2.405 -4.266 2.259 1.00 87.06 84 ALA A O 1
ATOM 687 N N . GLU A 1 85 ? -1.743 -5.358 4.109 1.00 90.44 85 GLU A N 1
ATOM 688 C CA . GLU A 1 85 ? -2.459 -4.518 5.078 1.00 90.44 85 GLU A CA 1
ATOM 689 C C . GLU A 1 85 ? -1.968 -3.067 5.033 1.00 90.44 85 GLU A C 1
ATOM 691 O O . GLU A 1 85 ? -2.778 -2.148 4.962 1.00 90.44 85 GLU A O 1
ATOM 696 N N . MET A 1 86 ? -0.648 -2.843 5.005 1.00 92.00 86 MET A N 1
ATOM 697 C CA . MET A 1 86 ? -0.060 -1.503 4.898 1.00 92.00 86 MET A CA 1
ATOM 698 C C . MET A 1 86 ? -0.419 -0.836 3.565 1.00 92.00 86 MET A C 1
ATOM 700 O O . MET A 1 86 ? -0.726 0.355 3.536 1.00 92.00 86 MET A O 1
ATOM 704 N N . LYS A 1 87 ? -0.432 -1.593 2.459 1.00 90.38 87 LYS A N 1
ATOM 705 C CA . LYS A 1 87 ? -0.902 -1.089 1.161 1.00 90.38 87 LYS A CA 1
ATOM 706 C C . LYS A 1 87 ? -2.357 -0.637 1.259 1.00 90.38 87 LYS A C 1
ATOM 708 O O . LYS A 1 87 ? -2.658 0.486 0.869 1.00 90.38 87 LYS A O 1
ATOM 713 N N . SER A 1 88 ? -3.239 -1.479 1.796 1.00 90.69 88 SER A N 1
ATOM 714 C CA . SER A 1 88 ? -4.649 -1.132 2.004 1.00 90.69 88 SER A CA 1
ATOM 715 C C . SER A 1 88 ? -4.784 0.116 2.880 1.00 90.69 88 SER A C 1
ATOM 717 O O . SER A 1 88 ? -5.427 1.087 2.488 1.00 90.69 88 SER A O 1
ATOM 719 N N . PHE A 1 89 ? -4.071 0.152 4.007 1.00 90.94 89 PHE A N 1
ATOM 720 C CA . PHE A 1 89 ? -4.071 1.284 4.924 1.00 90.94 89 PHE A CA 1
ATOM 721 C C . PHE A 1 89 ? -3.706 2.577 4.203 1.00 90.94 89 PHE A C 1
ATOM 723 O O . PHE A 1 89 ? -4.500 3.508 4.202 1.00 90.94 89 PHE A O 1
ATOM 730 N N . VAL A 1 90 ? -2.566 2.623 3.509 1.00 92.31 90 VAL A N 1
ATOM 731 C CA . VAL A 1 90 ? -2.125 3.831 2.802 1.00 92.31 90 VAL A CA 1
ATOM 732 C C . VAL A 1 90 ? -3.104 4.236 1.698 1.00 92.31 90 VAL A C 1
ATOM 734 O O . VAL A 1 90 ? -3.337 5.425 1.517 1.00 92.31 90 VAL A O 1
ATOM 737 N N . LEU A 1 91 ? -3.704 3.295 0.962 1.00 91.00 91 LEU A N 1
ATOM 738 C CA . LEU A 1 91 ? -4.638 3.635 -0.116 1.00 91.00 91 LEU A CA 1
ATOM 739 C C . LEU A 1 91 ? -5.924 4.295 0.401 1.00 91.00 91 LEU A C 1
ATOM 741 O O . LEU A 1 91 ? -6.379 5.265 -0.213 1.00 91.00 91 LEU A O 1
ATOM 745 N N . TYR A 1 92 ? -6.463 3.792 1.515 1.00 89.56 92 TYR A N 1
ATOM 746 C CA . TYR A 1 92 ? -7.758 4.193 2.073 1.00 89.56 92 TYR A CA 1
ATOM 747 C C . TYR A 1 92 ? -7.666 5.203 3.224 1.00 89.56 92 TYR A C 1
ATOM 749 O O . TYR A 1 92 ? -8.674 5.823 3.552 1.00 89.56 92 TYR A O 1
ATOM 757 N N . PHE A 1 93 ? -6.478 5.445 3.791 1.00 90.00 93 PHE A N 1
ATOM 758 C CA . PHE A 1 93 ? -6.259 6.422 4.869 1.00 90.00 93 PHE A CA 1
ATOM 759 C C . PHE A 1 93 ? -6.837 7.800 4.522 1.00 90.00 93 PHE A C 1
ATOM 761 O O . PHE A 1 93 ? -7.485 8.439 5.344 1.00 90.00 93 PHE A O 1
ATOM 768 N N . GLY A 1 94 ? -6.662 8.197 3.258 1.00 89.81 94 GLY A N 1
ATOM 769 C CA . GLY A 1 94 ? -7.205 9.415 2.660 1.00 89.81 94 GLY A CA 1
ATOM 770 C C . GLY A 1 94 ? -8.715 9.554 2.818 1.00 89.81 94 GLY A C 1
ATOM 771 O O . GLY A 1 94 ? -9.211 10.593 3.233 1.00 89.81 94 GLY A O 1
ATOM 772 N N . ILE A 1 95 ? -9.425 8.480 2.488 1.00 87.62 95 ILE A N 1
ATOM 773 C CA . ILE A 1 95 ? -10.888 8.428 2.445 1.00 87.62 95 ILE A CA 1
ATOM 774 C C . ILE A 1 95 ? -11.453 8.350 3.864 1.00 87.62 95 ILE A C 1
ATOM 776 O O . ILE A 1 95 ? -12.434 9.014 4.172 1.00 87.62 95 ILE A O 1
ATOM 780 N N . ILE A 1 96 ? -10.813 7.563 4.730 1.00 85.31 96 ILE A N 1
ATOM 781 C CA . ILE A 1 96 ? -11.304 7.301 6.087 1.00 85.31 96 ILE A CA 1
ATOM 782 C C . ILE A 1 96 ? -11.070 8.508 7.002 1.00 85.31 96 ILE A C 1
ATOM 784 O O . ILE A 1 96 ? -11.954 8.885 7.764 1.00 85.31 96 ILE A O 1
ATOM 788 N N . TYR A 1 97 ? -9.883 9.117 6.941 1.00 84.88 97 TYR A N 1
ATOM 789 C CA . TYR A 1 97 ? -9.462 10.131 7.914 1.00 84.88 97 TYR A CA 1
ATOM 790 C C . TYR A 1 97 ? -9.308 11.532 7.323 1.00 84.88 97 TYR A C 1
ATOM 792 O O . TYR A 1 97 ? -9.078 12.473 8.077 1.00 84.88 97 TYR A O 1
ATOM 800 N N . GLY A 1 98 ? -9.437 11.704 6.004 1.00 88.06 98 GLY A N 1
ATOM 801 C CA . GLY A 1 98 ? -9.160 12.980 5.338 1.00 88.06 98 GLY A CA 1
ATOM 802 C C . GLY A 1 98 ? -9.989 14.153 5.858 1.00 88.06 98 GLY A C 1
ATOM 803 O O . GLY A 1 98 ? -9.457 15.250 5.984 1.00 88.06 98 GLY A O 1
ATOM 804 N N . LEU A 1 99 ? -11.249 13.916 6.238 1.00 88.50 99 LEU A N 1
ATOM 805 C CA . LEU A 1 99 ? -12.134 14.953 6.787 1.00 88.50 99 LEU A CA 1
ATOM 806 C C . LEU A 1 99 ? -11.737 15.420 8.197 1.00 88.50 99 LEU A C 1
ATOM 808 O O . LEU A 1 99 ? -12.133 16.502 8.614 1.00 88.50 99 LEU A O 1
ATOM 812 N N . LEU A 1 100 ? -10.960 14.623 8.935 1.00 90.44 100 LEU A N 1
ATOM 813 C CA . LEU A 1 100 ? -10.535 14.947 10.301 1.00 90.44 100 LEU A CA 1
ATOM 814 C C . LEU A 1 100 ? -9.266 15.808 10.336 1.00 90.44 100 LEU A C 1
ATOM 816 O O . LEU A 1 100 ? -8.803 16.199 11.408 1.00 90.44 100 LEU A O 1
ATOM 820 N N . ILE A 1 101 ? -8.655 16.057 9.180 1.00 90.81 101 ILE A N 1
ATOM 821 C CA . ILE A 1 101 ? -7.327 16.650 9.092 1.00 90.81 101 ILE A CA 1
ATOM 822 C C . ILE A 1 101 ? -7.442 18.138 8.805 1.00 90.81 101 ILE A C 1
ATOM 824 O O . ILE A 1 101 ? -8.141 18.575 7.899 1.00 90.81 101 ILE A O 1
ATOM 828 N N . GLN A 1 102 ? -6.708 18.919 9.592 1.00 91.12 102 GLN A N 1
ATOM 829 C CA . GLN A 1 102 ? -6.667 20.368 9.464 1.00 91.12 102 GLN A CA 1
ATOM 830 C C . GLN A 1 102 ? -6.086 20.798 8.111 1.00 91.12 102 GLN A C 1
ATOM 832 O O . GLN A 1 102 ? -5.134 20.199 7.597 1.00 91.12 102 GLN A O 1
ATOM 837 N N . ASN A 1 103 ? -6.613 21.904 7.586 1.00 85.50 103 ASN A N 1
ATOM 838 C CA . ASN A 1 103 ? -6.065 22.559 6.405 1.00 85.50 103 ASN A CA 1
ATOM 839 C C . ASN A 1 103 ? -4.590 22.935 6.637 1.00 85.50 103 ASN A C 1
ATOM 841 O O . ASN A 1 103 ? -4.205 23.331 7.736 1.00 85.50 103 ASN A O 1
ATOM 845 N N . ASN A 1 104 ? -3.764 22.815 5.594 1.00 89.06 104 ASN A N 1
ATOM 846 C CA . ASN A 1 104 ? -2.323 23.117 5.616 1.00 89.06 104 ASN A CA 1
ATOM 847 C C . ASN A 1 104 ? -1.475 22.256 6.573 1.00 89.06 104 ASN A C 1
ATOM 849 O O . ASN A 1 104 ? -0.372 22.644 6.968 1.00 89.06 104 ASN A O 1
ATOM 853 N N . ASN A 1 105 ? -1.941 21.057 6.928 1.00 94.12 105 ASN A N 1
ATOM 854 C CA . ASN A 1 105 ? -1.136 20.124 7.706 1.00 94.12 105 ASN A CA 1
ATOM 855 C C . ASN A 1 105 ? 0.031 19.546 6.871 1.00 94.12 105 ASN A C 1
ATOM 857 O O . ASN A 1 105 ? -0.171 18.769 5.937 1.00 94.12 105 ASN A O 1
ATOM 861 N N . LYS A 1 106 ? 1.278 19.861 7.248 1.00 95.38 106 LYS A N 1
ATOM 862 C CA . LYS A 1 106 ? 2.489 19.385 6.545 1.00 95.38 106 LYS A CA 1
ATOM 863 C C . LYS A 1 106 ? 2.676 17.860 6.582 1.00 95.38 106 LYS A C 1
ATOM 865 O O . LYS A 1 106 ? 3.214 17.281 5.641 1.00 95.38 106 LYS A O 1
ATOM 870 N N . HIS A 1 107 ? 2.225 17.173 7.635 1.00 94.50 107 HIS A N 1
ATOM 871 C CA . HIS A 1 107 ? 2.275 15.704 7.677 1.00 94.50 107 HIS A CA 1
ATOM 872 C C . HIS A 1 107 ? 1.284 15.080 6.687 1.00 94.50 107 HIS A C 1
ATOM 874 O O . HIS A 1 107 ? 1.574 14.042 6.088 1.00 94.50 107 HIS A O 1
ATOM 880 N N . TRP A 1 108 ? 0.141 15.731 6.470 1.00 95.38 108 TRP A N 1
ATOM 881 C CA . TRP A 1 108 ? -0.813 15.332 5.441 1.00 95.38 108 TRP A CA 1
ATOM 882 C C . TRP A 1 108 ? -0.297 15.586 4.028 1.00 95.38 108 TRP A C 1
ATOM 884 O O . TRP A 1 108 ? -0.485 14.755 3.139 1.00 95.38 108 TRP A O 1
ATOM 894 N N . GLU A 1 109 ? 0.415 16.691 3.819 1.00 95.81 109 GLU A N 1
ATOM 895 C CA . GLU A 1 109 ? 1.111 16.958 2.561 1.00 95.81 109 GLU A CA 1
ATOM 896 C C . GLU A 1 109 ? 2.130 15.852 2.250 1.00 95.81 109 GLU A C 1
ATOM 898 O O . GLU A 1 109 ? 2.143 15.306 1.145 1.00 95.81 109 GLU A O 1
ATOM 903 N N . LEU A 1 110 ? 2.913 15.431 3.249 1.00 96.56 110 LEU A N 1
ATOM 904 C CA . LEU A 1 110 ? 3.847 14.315 3.106 1.00 96.56 110 LEU A CA 1
ATOM 905 C C . LEU A 1 110 ? 3.141 13.010 2.698 1.00 96.56 110 LEU A C 1
ATOM 907 O O . LEU A 1 110 ? 3.623 12.294 1.814 1.00 96.56 110 LEU A O 1
ATOM 911 N N . TYR A 1 111 ? 1.996 12.705 3.315 1.00 96.06 111 TYR A N 1
ATOM 912 C CA . TYR A 1 111 ? 1.156 11.568 2.928 1.00 96.06 111 TYR A CA 1
ATOM 913 C C . TYR A 1 111 ? 0.620 11.719 1.495 1.00 96.06 111 TYR A C 1
ATOM 915 O O . TYR A 1 111 ? 0.677 10.775 0.710 1.00 96.06 111 TYR A O 1
ATOM 923 N N . THR A 1 112 ? 0.172 12.912 1.111 1.00 95.12 112 THR A N 1
ATOM 924 C CA . THR A 1 112 ? -0.346 13.201 -0.232 1.00 95.12 112 THR A CA 1
ATOM 925 C C . THR A 1 112 ? 0.730 12.993 -1.300 1.00 95.12 112 THR A C 1
ATOM 927 O O . THR A 1 112 ? 0.470 12.369 -2.329 1.00 95.12 112 THR A O 1
ATOM 930 N N . LEU A 1 113 ? 1.965 13.437 -1.046 1.00 97.44 113 LEU A N 1
ATOM 931 C CA . LEU A 1 113 ? 3.113 13.178 -1.920 1.00 97.44 113 LEU A CA 1
ATOM 932 C C . LEU A 1 113 ? 3.396 11.677 -2.055 1.00 97.44 113 LEU A C 1
ATOM 934 O O . LEU A 1 113 ? 3.590 11.186 -3.168 1.00 97.44 113 LEU A O 1
ATOM 938 N N . LEU A 1 114 ? 3.347 10.925 -0.949 1.00 96.81 114 LEU A N 1
ATOM 939 C CA . LEU A 1 114 ? 3.457 9.464 -0.987 1.00 96.81 114 LEU A CA 1
ATOM 940 C C . LEU A 1 114 ? 2.333 8.833 -1.824 1.00 96.81 114 LEU A C 1
ATOM 942 O O . LEU A 1 114 ? 2.595 7.913 -2.597 1.00 96.81 114 LEU A O 1
ATOM 946 N N . ARG A 1 115 ? 1.093 9.330 -1.725 1.00 96.25 115 ARG A N 1
ATOM 947 C CA . ARG A 1 115 ? -0.031 8.826 -2.528 1.00 96.25 115 ARG A CA 1
ATOM 948 C C . ARG A 1 115 ? 0.137 9.091 -4.014 1.00 96.25 115 ARG A C 1
ATOM 950 O O . ARG A 1 115 ? -0.159 8.185 -4.787 1.00 96.25 115 ARG A O 1
ATOM 957 N N . LYS A 1 116 ? 0.644 10.264 -4.402 1.00 96.75 116 LYS A N 1
ATOM 958 C CA . LYS A 1 116 ? 0.961 10.592 -5.802 1.00 96.75 116 LYS A CA 1
ATOM 959 C C . LYS A 1 116 ? 2.045 9.667 -6.362 1.00 96.75 116 LYS A C 1
ATOM 961 O O . LYS A 1 116 ? 1.884 9.133 -7.451 1.00 96.75 116 LYS A O 1
ATOM 966 N N . ILE A 1 117 ? 3.098 9.400 -5.585 1.00 96.75 117 ILE A N 1
ATOM 967 C CA . ILE A 1 117 ? 4.140 8.426 -5.954 1.00 96.75 117 ILE A CA 1
ATOM 968 C C . ILE A 1 117 ? 3.539 7.030 -6.128 1.00 96.75 117 ILE A C 1
ATOM 970 O O . ILE A 1 117 ? 3.765 6.387 -7.148 1.00 96.75 117 ILE A O 1
ATOM 974 N N . LEU A 1 118 ? 2.739 6.567 -5.163 1.00 94.56 118 LEU A N 1
ATOM 975 C CA . LEU A 1 118 ? 2.096 5.256 -5.243 1.00 94.56 118 LEU A CA 1
ATOM 976 C C . LEU A 1 118 ? 1.126 5.143 -6.420 1.00 94.56 118 LEU A C 1
ATOM 978 O O . LEU A 1 118 ? 1.010 4.059 -6.974 1.00 94.56 118 LEU A O 1
ATOM 982 N N . ALA A 1 119 ? 0.446 6.225 -6.804 1.00 93.56 119 ALA A N 1
ATOM 983 C CA . ALA A 1 119 ? -0.427 6.226 -7.974 1.00 93.56 119 ALA A CA 1
ATOM 984 C C . ALA A 1 119 ? 0.352 5.894 -9.254 1.00 93.56 119 ALA A C 1
ATOM 986 O O . ALA A 1 119 ? -0.113 5.073 -10.028 1.00 93.56 119 ALA A O 1
ATOM 987 N N . ILE A 1 120 ? 1.557 6.453 -9.418 1.00 94.19 120 ILE A N 1
ATOM 988 C CA . ILE A 1 120 ? 2.437 6.165 -10.560 1.00 94.19 120 ILE A CA 1
ATOM 989 C C . ILE A 1 120 ? 3.030 4.754 -10.451 1.00 94.19 120 ILE A C 1
ATOM 991 O O . ILE A 1 120 ? 2.986 3.979 -11.397 1.00 94.19 120 ILE A O 1
ATOM 995 N N . VAL A 1 121 ? 3.576 4.395 -9.285 1.00 93.25 121 VAL A N 1
ATOM 996 C CA . VAL A 1 121 ? 4.269 3.109 -9.073 1.00 93.25 121 VAL A CA 1
ATOM 997 C C . VAL A 1 121 ? 3.337 1.908 -9.230 1.00 93.25 121 VAL A C 1
ATOM 999 O O . VAL A 1 121 ? 3.771 0.849 -9.676 1.00 93.25 121 VAL A O 1
ATOM 1002 N N . LEU A 1 122 ? 2.069 2.059 -8.844 1.00 91.00 122 LEU A N 1
ATOM 1003 C CA . LEU A 1 122 ? 1.068 1.000 -8.934 1.00 91.00 122 LEU A CA 1
ATOM 1004 C C . LEU A 1 122 ? 0.341 0.966 -10.285 1.00 91.00 122 LEU A C 1
ATOM 1006 O O . LEU A 1 122 ? -0.524 0.102 -10.449 1.00 91.00 122 LEU A O 1
ATOM 1010 N N . SER A 1 123 ? 0.675 1.838 -11.241 1.00 91.19 123 SER A N 1
ATOM 1011 C CA . SER A 1 123 ? 0.134 1.769 -12.601 1.00 91.19 123 SER A CA 1
ATOM 1012 C C . SER A 1 123 ? 0.518 0.451 -13.273 1.00 91.19 123 SER A C 1
ATOM 1014 O O . SER A 1 123 ? 1.669 0.009 -13.218 1.00 91.19 123 SER A O 1
ATOM 1016 N N . SER A 1 124 ? -0.457 -0.215 -13.890 1.00 86.00 124 SER A N 1
ATOM 1017 C CA . SER A 1 124 ? -0.238 -1.475 -14.609 1.00 86.00 124 SER A CA 1
ATOM 1018 C C . SER A 1 124 ? 0.544 -1.281 -15.901 1.00 86.00 124 SER A C 1
ATOM 1020 O O . SER A 1 124 ? 1.274 -2.183 -16.298 1.00 86.00 124 SER A O 1
ATOM 1022 N N . GLU A 1 125 ? 0.405 -0.117 -16.532 1.00 86.31 125 GLU A N 1
ATOM 1023 C CA . GLU A 1 125 ? 0.944 0.190 -17.853 1.00 86.31 125 GLU A CA 1
ATOM 1024 C C . GLU A 1 125 ? 1.327 1.672 -17.927 1.00 86.31 125 GLU A C 1
ATOM 1026 O O . GLU A 1 125 ? 0.842 2.489 -17.137 1.00 86.31 125 GLU A O 1
ATOM 1031 N N . PHE A 1 126 ? 2.217 2.001 -18.862 1.00 87.50 126 PHE A N 1
ATOM 1032 C CA . PHE A 1 126 ? 2.637 3.367 -19.146 1.00 87.50 126 PHE A CA 1
ATOM 1033 C C . PHE A 1 126 ? 2.591 3.613 -20.647 1.00 87.50 126 PHE A C 1
ATOM 1035 O O . PHE A 1 126 ? 3.104 2.807 -21.425 1.00 87.50 126 PHE A O 1
ATOM 1042 N N . ASP A 1 127 ? 2.040 4.758 -21.035 1.00 87.50 127 ASP A N 1
ATOM 1043 C CA . ASP A 1 127 ? 2.061 5.194 -22.424 1.00 87.50 127 ASP A CA 1
ATOM 1044 C C . ASP A 1 127 ? 3.486 5.557 -22.835 1.00 87.50 127 ASP A C 1
ATOM 1046 O O . ASP A 1 127 ? 4.152 6.356 -22.173 1.00 87.50 127 ASP A O 1
ATOM 1050 N N . PHE A 1 128 ? 3.942 5.016 -23.966 1.00 83.81 128 PHE A N 1
ATOM 1051 C CA . PHE A 1 128 ? 5.298 5.249 -24.466 1.00 83.81 128 PHE A CA 1
ATOM 1052 C C . PHE A 1 128 ? 5.594 6.745 -24.669 1.00 83.81 128 PHE A C 1
ATOM 1054 O O . PHE A 1 128 ? 6.644 7.236 -24.266 1.00 83.81 128 PHE A O 1
ATOM 1061 N N . VAL A 1 129 ? 4.630 7.489 -25.222 1.00 87.81 129 VAL A N 1
ATOM 1062 C CA . VAL A 1 129 ? 4.756 8.932 -25.502 1.00 87.81 129 VAL A CA 1
ATOM 1063 C C . VAL A 1 129 ? 4.844 9.764 -24.214 1.00 87.81 129 VAL A C 1
ATOM 1065 O O . VAL A 1 129 ? 5.552 10.767 -24.168 1.00 87.81 129 VAL A O 1
ATOM 1068 N N . GLY A 1 130 ? 4.149 9.347 -23.151 1.00 90.00 130 GLY A N 1
ATOM 1069 C CA . GLY A 1 130 ? 4.094 10.058 -21.869 1.00 90.00 130 GLY A CA 1
ATOM 1070 C C . GLY A 1 130 ? 5.107 9.572 -20.827 1.00 90.00 130 GLY A C 1
ATOM 1071 O O . GLY A 1 130 ? 5.127 10.087 -19.703 1.00 90.00 130 GLY A O 1
ATOM 1072 N N . LEU A 1 131 ? 5.941 8.583 -21.161 1.00 91.94 131 LEU A N 1
ATOM 1073 C CA . LEU A 1 131 ? 6.812 7.909 -20.198 1.00 91.94 131 LEU A CA 1
ATOM 1074 C C . LEU A 1 131 ? 7.843 8.862 -19.589 1.00 91.94 131 LEU A C 1
ATOM 1076 O O . LEU A 1 131 ? 7.986 8.916 -18.369 1.00 91.94 131 LEU A O 1
ATOM 1080 N N . ASP A 1 132 ? 8.522 9.668 -20.405 1.00 92.75 132 ASP A N 1
ATOM 1081 C CA . ASP A 1 132 ? 9.551 10.586 -19.905 1.00 92.75 132 ASP A CA 1
ATOM 1082 C C . ASP A 1 132 ? 8.990 11.700 -19.022 1.00 92.75 132 ASP A C 1
ATOM 1084 O O . ASP A 1 132 ? 9.606 12.073 -18.016 1.00 92.75 132 ASP A O 1
ATOM 1088 N N . GLN A 1 133 ? 7.794 12.187 -19.347 1.00 94.31 133 GLN A N 1
ATOM 1089 C CA . GLN A 1 133 ? 7.080 13.160 -18.523 1.00 94.31 133 GLN A CA 1
ATOM 1090 C C . GLN A 1 133 ? 6.682 12.536 -17.184 1.00 94.31 133 GLN A C 1
ATOM 1092 O O . GLN A 1 133 ? 6.890 13.139 -16.131 1.00 94.31 133 GLN A O 1
ATOM 1097 N N . THR A 1 134 ? 6.190 11.296 -17.209 1.00 94.56 134 THR A N 1
ATOM 1098 C CA . THR A 1 134 ? 5.825 10.532 -16.011 1.00 94.56 134 THR A CA 1
ATOM 1099 C C . THR A 1 134 ? 7.041 10.267 -15.122 1.00 94.56 134 THR A C 1
ATOM 1101 O O . THR A 1 134 ? 6.982 10.487 -13.911 1.00 94.56 134 THR A O 1
ATOM 1104 N N . CYS A 1 135 ? 8.171 9.864 -15.705 1.00 95.69 135 CYS A N 1
ATOM 1105 C CA . CYS A 1 135 ? 9.432 9.657 -14.992 1.00 95.69 135 CYS A CA 1
ATOM 1106 C C . CYS A 1 13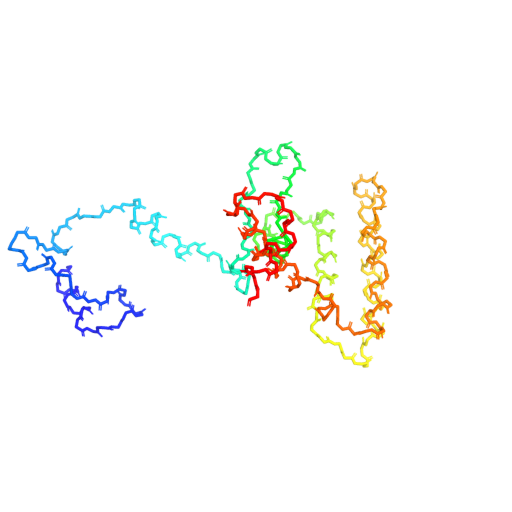5 ? 9.961 10.958 -14.370 1.00 95.69 135 CYS A C 1
ATOM 1108 O O . CYS A 1 135 ? 10.357 10.961 -13.203 1.00 95.69 135 CYS A O 1
ATOM 1110 N N . SER A 1 136 ? 9.911 12.072 -15.105 1.00 96.88 136 SER A N 1
ATOM 1111 C CA . SER A 1 136 ? 10.307 13.396 -14.599 1.00 96.88 136 SER A CA 1
ATOM 1112 C C . SER A 1 136 ? 9.392 13.864 -13.460 1.00 96.88 136 SER A C 1
ATOM 1114 O O . SER A 1 136 ? 9.861 14.345 -12.427 1.00 96.88 136 SER A O 1
ATOM 1116 N N . LEU A 1 137 ? 8.078 13.656 -13.595 1.00 97.19 137 LEU A N 1
ATOM 1117 C CA . LEU A 1 137 ? 7.105 13.924 -12.537 1.00 97.19 137 LEU A CA 1
ATOM 1118 C C . LEU A 1 137 ? 7.397 13.086 -11.289 1.00 97.19 137 LEU A C 1
ATOM 1120 O O . LEU A 1 137 ? 7.427 13.622 -10.180 1.00 97.19 137 LEU A O 1
ATOM 1124 N N . LEU A 1 138 ? 7.641 11.784 -11.455 1.00 97.38 138 LEU A N 1
ATOM 1125 C CA . LEU A 1 138 ? 7.976 10.894 -10.350 1.00 97.38 138 LEU A CA 1
ATOM 1126 C C . LEU A 1 138 ? 9.257 11.350 -9.644 1.00 97.38 138 LEU A C 1
ATOM 1128 O O . LEU A 1 138 ? 9.273 11.418 -8.418 1.00 97.38 138 LEU A O 1
ATOM 1132 N N . GLN A 1 139 ? 10.297 11.727 -10.390 1.00 98.06 139 GLN A N 1
ATOM 1133 C CA . GLN A 1 139 ? 11.541 12.249 -9.824 1.00 98.06 139 GLN A CA 1
ATOM 1134 C C . GLN A 1 139 ? 11.296 13.495 -8.958 1.00 98.06 139 GLN A C 1
ATOM 1136 O O . GLN A 1 139 ? 11.768 13.558 -7.819 1.00 98.06 139 GLN A O 1
ATOM 1141 N N . ASN A 1 140 ? 10.489 14.441 -9.446 1.00 98.19 140 ASN A N 1
ATOM 1142 C CA . ASN A 1 140 ? 10.127 15.653 -8.707 1.00 98.19 140 ASN A CA 1
ATOM 1143 C C . ASN A 1 140 ? 9.315 15.346 -7.443 1.00 98.19 140 ASN A C 1
ATOM 1145 O O . ASN A 1 140 ? 9.601 15.886 -6.373 1.00 98.19 140 ASN A O 1
ATOM 1149 N N . LEU A 1 141 ? 8.330 14.446 -7.536 1.00 98.44 141 LEU A N 1
ATOM 1150 C CA . LEU A 1 141 ? 7.528 14.018 -6.388 1.00 98.44 141 LEU A CA 1
ATOM 1151 C C . LEU A 1 141 ? 8.392 13.344 -5.321 1.00 98.44 141 LEU A C 1
ATOM 1153 O O . LEU A 1 141 ? 8.244 13.623 -4.129 1.00 98.44 141 LEU A O 1
ATOM 1157 N N . VAL A 1 142 ? 9.305 12.471 -5.746 1.00 98.06 142 VAL A N 1
ATOM 1158 C CA . VAL A 1 142 ? 10.257 11.799 -4.866 1.00 98.06 142 VAL A CA 1
ATOM 1159 C C . VAL A 1 142 ? 11.136 12.836 -4.175 1.00 98.06 142 VAL A C 1
ATOM 1161 O O . VAL A 1 142 ? 11.206 12.818 -2.947 1.00 98.06 142 VAL A O 1
ATOM 1164 N N . TYR A 1 143 ? 11.744 13.768 -4.909 1.00 97.94 143 TYR A N 1
ATOM 1165 C CA . TYR A 1 143 ? 12.567 14.831 -4.326 1.00 97.94 143 TYR A CA 1
ATOM 1166 C C . TYR A 1 143 ? 11.790 15.670 -3.298 1.00 97.94 143 TYR A C 1
ATOM 1168 O O . TYR A 1 143 ? 12.221 15.791 -2.147 1.00 97.94 143 TYR A O 1
ATOM 1176 N N . ALA A 1 144 ? 10.609 16.173 -3.672 1.00 98.12 144 ALA A N 1
ATOM 1177 C CA . ALA A 1 144 ? 9.768 16.990 -2.799 1.00 98.12 144 ALA A CA 1
ATOM 1178 C C . ALA A 1 144 ? 9.393 16.247 -1.506 1.00 98.12 144 ALA A C 1
ATOM 1180 O O . ALA A 1 144 ? 9.519 16.792 -0.408 1.00 98.12 144 ALA A O 1
ATOM 1181 N N . ARG A 1 145 ? 9.010 14.968 -1.617 1.00 97.81 145 ARG A N 1
ATOM 1182 C CA . ARG A 1 145 ? 8.673 14.122 -0.463 1.00 97.81 145 ARG A CA 1
ATOM 1183 C C . ARG A 1 145 ? 9.866 13.928 0.471 1.00 97.81 145 ARG A C 1
ATOM 1185 O O . ARG A 1 145 ? 9.693 13.952 1.687 1.00 97.81 145 ARG A O 1
ATOM 1192 N N . HIS A 1 146 ? 11.061 13.701 -0.073 1.00 97.69 146 HIS A N 1
ATOM 1193 C CA . HIS A 1 146 ? 12.272 13.511 0.726 1.00 97.69 146 HIS A CA 1
ATOM 1194 C C . HIS A 1 146 ? 12.657 14.778 1.483 1.00 97.69 146 HIS A C 1
ATOM 1196 O O . HIS A 1 146 ? 12.893 14.703 2.689 1.00 97.69 146 HIS A O 1
ATOM 1202 N N . LYS A 1 147 ? 12.627 15.931 0.806 1.00 97.31 147 LYS A N 1
ATOM 1203 C CA . LYS A 1 147 ? 12.890 17.231 1.425 1.00 97.31 147 LYS A CA 1
ATOM 1204 C C . LYS A 1 147 ? 11.919 17.501 2.577 1.00 97.31 147 LYS A C 1
ATOM 1206 O O . LYS A 1 147 ? 12.352 17.722 3.704 1.00 97.31 147 LYS A O 1
ATOM 1211 N N . LEU A 1 148 ? 10.615 17.340 2.335 1.00 97.69 148 LEU A N 1
ATOM 1212 C CA . LEU A 1 148 ? 9.591 17.534 3.364 1.00 97.69 148 LEU A CA 1
ATOM 1213 C C . LEU A 1 148 ? 9.730 16.540 4.531 1.00 97.69 148 LEU A C 1
ATOM 1215 O O . LEU A 1 148 ? 9.536 16.911 5.686 1.00 97.69 148 LEU A O 1
ATOM 1219 N N . TYR A 1 149 ? 10.097 15.283 4.259 1.00 97.31 149 TYR A N 1
ATOM 1220 C CA . TYR A 1 149 ? 10.370 14.289 5.302 1.00 97.31 149 TYR A CA 1
ATOM 1221 C C . TYR A 1 149 ? 11.520 14.729 6.219 1.00 97.31 149 TYR A C 1
ATOM 1223 O O . TYR A 1 149 ? 11.388 14.674 7.442 1.00 97.31 149 TYR A O 1
ATOM 1231 N N . GLN A 1 150 ? 12.636 15.176 5.640 1.00 97.06 150 GLN A N 1
ATOM 1232 C CA . GLN A 1 150 ? 13.784 15.660 6.408 1.00 97.06 150 GLN A CA 1
ATOM 1233 C C . GLN A 1 150 ? 13.423 16.915 7.204 1.00 97.06 150 GLN A C 1
ATOM 1235 O O . GLN A 1 150 ? 13.781 17.017 8.377 1.00 97.06 150 GLN A O 1
ATOM 1240 N N . ASP A 1 151 ? 12.645 17.821 6.612 1.00 96.62 151 ASP A N 1
ATOM 1241 C CA . ASP A 1 151 ? 12.200 19.043 7.275 1.00 96.62 151 ASP A CA 1
ATOM 1242 C C . ASP A 1 151 ? 11.278 18.771 8.467 1.00 96.62 151 ASP A C 1
ATOM 1244 O O . ASP A 1 151 ? 11.426 19.432 9.497 1.00 96.62 151 ASP A O 1
ATOM 1248 N N . LEU A 1 152 ? 10.360 17.805 8.353 1.00 96.69 152 LEU A N 1
ATOM 1249 C CA . LEU A 1 152 ? 9.391 17.461 9.398 1.00 96.69 152 LEU A CA 1
ATOM 1250 C C . LEU A 1 152 ? 10.004 16.655 10.542 1.00 96.69 152 LEU A C 1
ATOM 1252 O O . LEU A 1 152 ? 9.737 16.938 11.706 1.00 96.69 152 LEU A O 1
ATOM 1256 N N . PHE A 1 153 ? 10.790 15.626 10.220 1.00 94.50 153 PHE A N 1
ATOM 1257 C CA . PHE A 1 153 ? 11.282 14.685 11.227 1.00 94.50 153 PHE A CA 1
ATOM 1258 C C . PHE A 1 153 ? 12.688 15.010 11.722 1.00 94.50 153 PHE A C 1
ATOM 1260 O O . PHE A 1 153 ? 13.086 14.477 12.753 1.00 94.50 153 PHE A O 1
ATOM 1267 N N . LYS A 1 154 ? 13.440 15.859 11.007 1.00 94.75 154 LYS A N 1
ATOM 1268 C CA . LYS A 1 154 ? 14.854 16.158 11.294 1.00 94.75 154 LYS A CA 1
ATOM 1269 C C . LYS A 1 154 ? 15.714 14.888 11.372 1.00 94.75 154 LYS A C 1
ATOM 1271 O O . LYS A 1 154 ? 16.617 14.776 12.193 1.00 94.75 154 LYS A O 1
ATOM 1276 N N . LEU A 1 155 ? 15.406 13.910 10.515 1.00 93.00 155 LEU A N 1
ATOM 1277 C CA . LEU A 1 155 ? 16.081 12.613 10.440 1.00 93.00 155 LEU A CA 1
ATOM 1278 C C . LEU A 1 155 ? 16.780 12.420 9.094 1.00 93.00 155 LEU A C 1
ATOM 1280 O O . LEU A 1 155 ? 16.337 12.927 8.062 1.00 93.00 155 LEU A O 1
ATOM 1284 N N . ASN A 1 156 ? 17.820 11.587 9.104 1.00 94.69 156 ASN A N 1
ATOM 1285 C CA . ASN A 1 156 ? 18.504 11.149 7.894 1.00 94.69 156 ASN A CA 1
ATOM 1286 C C . ASN A 1 156 ? 17.641 10.190 7.065 1.00 94.69 156 ASN A C 1
ATOM 1288 O O . ASN A 1 156 ? 16.826 9.414 7.578 1.00 94.69 156 ASN A O 1
ATOM 1292 N N . LEU A 1 157 ? 17.862 10.213 5.752 1.00 94.81 157 LEU A N 1
ATOM 1293 C CA . LEU A 1 157 ? 17.214 9.289 4.836 1.00 94.81 157 LEU A CA 1
ATOM 1294 C C . LEU A 1 157 ? 17.783 7.873 5.005 1.00 94.81 157 LEU A C 1
ATOM 1296 O O . LEU A 1 157 ? 18.986 7.653 4.968 1.00 94.81 157 LEU A O 1
ATOM 1300 N N . LYS A 1 158 ? 16.888 6.901 5.184 1.00 93.62 158 LYS A N 1
ATOM 1301 C CA . LYS A 1 158 ? 17.191 5.465 5.226 1.00 93.62 158 LYS A CA 1
ATOM 1302 C C . LYS A 1 158 ? 17.432 4.874 3.824 1.00 93.62 158 LYS A C 1
ATOM 1304 O O . LYS A 1 158 ? 16.938 5.436 2.853 1.00 93.62 158 LYS A O 1
ATOM 1309 N N . PRO A 1 159 ? 18.052 3.689 3.692 1.00 96.19 159 PRO A N 1
ATOM 1310 C CA . PRO A 1 159 ? 18.278 3.046 2.389 1.00 96.19 159 PRO A CA 1
ATOM 1311 C C . PRO A 1 159 ? 17.029 2.924 1.495 1.00 96.19 159 PRO A C 1
ATOM 1313 O O . PRO A 1 159 ? 17.094 3.214 0.304 1.00 96.19 159 PRO A O 1
ATOM 1316 N N . ASN A 1 160 ? 15.859 2.611 2.066 1.00 91.56 160 ASN A N 1
ATOM 1317 C CA . ASN A 1 160 ? 14.597 2.521 1.310 1.00 91.56 160 ASN A CA 1
ATOM 1318 C C . ASN A 1 160 ? 14.199 3.837 0.621 1.00 91.56 160 ASN A C 1
ATOM 1320 O O . ASN A 1 160 ? 13.549 3.825 -0.420 1.00 91.56 160 ASN A O 1
ATOM 1324 N N . HIS A 1 161 ? 14.588 4.974 1.196 1.00 95.00 161 HIS A N 1
ATOM 1325 C CA . HIS A 1 161 ? 14.386 6.287 0.593 1.00 95.00 161 HIS A CA 1
ATOM 1326 C C . HIS A 1 161 ? 15.258 6.469 -0.650 1.00 95.00 161 HIS A C 1
ATOM 1328 O O . HIS A 1 161 ? 14.780 6.946 -1.673 1.00 95.00 161 HIS A O 1
ATOM 1334 N N . HIS A 1 162 ? 16.512 6.022 -0.583 1.00 94.94 162 HIS A N 1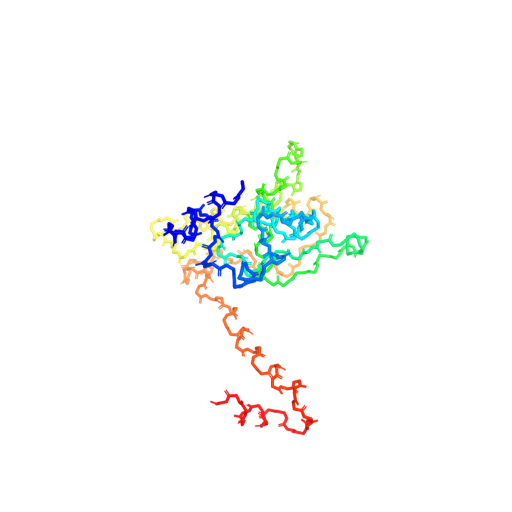
ATOM 1335 C CA . HIS A 1 162 ? 17.426 6.083 -1.716 1.00 94.94 162 HIS A CA 1
ATOM 1336 C C . HIS A 1 162 ? 16.979 5.171 -2.864 1.00 94.94 162 HIS A C 1
ATOM 1338 O O . HIS A 1 162 ? 16.997 5.592 -4.014 1.00 94.94 162 HIS A O 1
ATOM 1344 N N . ILE A 1 163 ? 16.488 3.964 -2.563 1.00 94.88 163 ILE A N 1
ATOM 1345 C CA . ILE A 1 163 ? 15.943 3.046 -3.577 1.00 94.88 163 ILE A CA 1
ATOM 1346 C C . ILE A 1 163 ? 14.840 3.724 -4.408 1.00 94.88 163 ILE A C 1
ATOM 1348 O O . ILE A 1 163 ? 14.807 3.582 -5.627 1.00 94.88 163 ILE A O 1
ATOM 1352 N N . LEU A 1 164 ? 13.977 4.517 -3.765 1.00 94.88 164 LEU A N 1
ATOM 1353 C CA . LEU A 1 164 ? 12.880 5.221 -4.431 1.00 94.88 164 LEU A CA 1
ATOM 1354 C C . LEU A 1 164 ? 13.359 6.271 -5.454 1.00 94.88 164 LEU A C 1
ATOM 1356 O O . LEU A 1 164 ? 12.631 6.577 -6.393 1.00 94.88 164 LEU A O 1
ATOM 1360 N N . VAL A 1 165 ? 14.579 6.801 -5.309 1.00 96.62 165 VAL A N 1
ATOM 1361 C CA . VAL A 1 165 ? 15.184 7.746 -6.270 1.00 96.62 165 VAL A CA 1
ATOM 1362 C C . VAL A 1 165 ? 15.447 7.082 -7.621 1.00 96.62 165 VAL A C 1
ATOM 1364 O O . VAL A 1 165 ? 15.374 7.748 -8.649 1.00 96.62 165 VAL A O 1
ATOM 1367 N N . HIS A 1 166 ? 15.685 5.770 -7.635 1.00 95.69 166 HIS A N 1
ATOM 1368 C CA . HIS A 1 166 ? 15.976 5.011 -8.855 1.00 95.69 166 HIS A CA 1
ATOM 1369 C C . HIS A 1 166 ? 14.723 4.560 -9.606 1.00 95.69 166 HIS A C 1
ATOM 1371 O O . HIS A 1 166 ? 14.822 4.109 -10.745 1.00 95.69 166 HIS A O 1
ATOM 1377 N N . TYR A 1 167 ? 13.536 4.693 -9.007 1.00 95.44 167 TYR A N 1
ATOM 1378 C CA . TYR A 1 167 ? 12.289 4.213 -9.607 1.00 95.44 167 TYR A CA 1
ATOM 1379 C C . TYR A 1 167 ? 11.997 4.805 -10.995 1.00 95.44 167 TYR A C 1
ATOM 1381 O O . TYR A 1 167 ? 11.622 4.021 -11.862 1.00 95.44 167 TYR A O 1
ATOM 1389 N N . PRO A 1 168 ? 12.203 6.112 -11.269 1.00 95.69 168 PRO A N 1
ATOM 1390 C CA . PRO A 1 168 ? 12.046 6.658 -12.619 1.00 95.69 168 PRO A CA 1
ATOM 1391 C C . PRO A 1 168 ? 12.917 5.947 -13.665 1.00 95.69 168 PRO A C 1
ATOM 1393 O O . PRO A 1 168 ? 12.426 5.555 -14.719 1.00 95.69 168 PRO A O 1
ATOM 1396 N N . SER A 1 169 ? 14.201 5.729 -13.367 1.00 95.44 169 SER A N 1
ATOM 1397 C CA . SER A 1 169 ? 15.134 5.058 -14.283 1.00 95.44 169 SER A CA 1
ATOM 1398 C C . SER A 1 169 ? 14.773 3.588 -14.497 1.00 95.44 169 SER A C 1
ATOM 1400 O O . SER A 1 169 ? 14.858 3.084 -15.617 1.00 95.44 169 SER A O 1
ATOM 1402 N N . ILE A 1 170 ? 14.329 2.907 -13.436 1.00 93.88 170 ILE A N 1
ATOM 1403 C CA . ILE A 1 170 ? 13.872 1.516 -13.517 1.00 93.88 170 ILE A CA 1
ATOM 1404 C C . ILE A 1 170 ? 12.618 1.437 -14.391 1.00 93.88 170 ILE A C 1
ATOM 1406 O O . ILE A 1 170 ? 12.603 0.654 -15.334 1.00 93.88 170 ILE A O 1
ATOM 1410 N N . ILE A 1 171 ? 11.616 2.289 -14.146 1.00 93.88 171 ILE A N 1
ATOM 1411 C CA . ILE A 1 171 ? 10.377 2.350 -14.938 1.00 93.88 171 ILE A CA 1
ATOM 1412 C C . ILE A 1 171 ? 10.678 2.618 -16.413 1.00 93.88 171 ILE A C 1
ATOM 1414 O O . ILE A 1 171 ? 10.108 1.963 -17.279 1.00 93.88 171 ILE A O 1
ATOM 1418 N N . ARG A 1 172 ? 11.619 3.520 -16.716 1.00 92.75 172 ARG A N 1
ATOM 1419 C CA . ARG A 1 172 ? 12.043 3.781 -18.099 1.00 92.75 172 ARG A CA 1
ATOM 1420 C C . ARG A 1 172 ? 12.606 2.536 -18.794 1.00 92.75 172 ARG A C 1
ATOM 1422 O O . ARG A 1 172 ? 12.453 2.395 -19.999 1.00 92.75 172 ARG A O 1
ATOM 1429 N N . THR A 1 173 ? 13.256 1.650 -18.042 1.00 91.56 173 THR A N 1
ATOM 1430 C CA . THR A 1 173 ? 13.934 0.465 -18.588 1.00 91.56 173 THR A CA 1
ATOM 1431 C C . THR A 1 173 ? 13.003 -0.744 -18.698 1.00 91.56 173 THR A C 1
ATOM 1433 O O . THR A 1 173 ? 13.053 -1.466 -19.686 1.00 91.56 173 THR A O 1
ATOM 1436 N N . VAL A 1 174 ? 12.170 -0.986 -17.682 1.00 90.94 174 VAL A N 1
ATOM 1437 C CA . VAL A 1 174 ? 11.373 -2.224 -17.549 1.00 90.94 174 VAL A CA 1
ATOM 1438 C C . VAL A 1 174 ? 9.863 -2.004 -17.663 1.00 90.94 174 VAL A C 1
ATOM 1440 O O . VAL A 1 174 ? 9.106 -2.968 -17.701 1.00 90.94 174 VAL A O 1
ATOM 1443 N N . GLY A 1 175 ? 9.402 -0.753 -17.683 1.00 89.56 175 GLY A N 1
ATOM 1444 C CA . GLY A 1 175 ? 7.983 -0.411 -17.641 1.00 89.56 175 GLY A CA 1
ATOM 1445 C C . GLY A 1 175 ? 7.381 -0.541 -16.238 1.00 89.56 175 GLY A C 1
ATOM 1446 O O . GLY A 1 175 ? 7.873 0.040 -15.268 1.00 89.56 175 GLY A O 1
ATOM 1447 N N . SER A 1 176 ? 6.261 -1.260 -16.122 1.00 89.62 176 SER A N 1
ATOM 1448 C CA . SER A 1 176 ? 5.496 -1.347 -14.871 1.00 89.62 176 SER A CA 1
ATOM 1449 C C . SER A 1 176 ? 6.229 -2.111 -13.769 1.00 89.62 176 SER A C 1
ATOM 1451 O O . SER A 1 176 ? 6.552 -3.291 -13.900 1.00 89.62 176 SER A O 1
ATOM 1453 N N . LEU A 1 177 ? 6.383 -1.471 -12.605 1.00 89.44 177 LEU A N 1
ATOM 1454 C CA . LEU A 1 177 ? 6.990 -2.093 -11.423 1.00 89.44 177 LEU A CA 1
ATOM 1455 C C . LEU A 1 177 ? 6.117 -3.194 -10.807 1.00 89.44 177 LEU A C 1
ATOM 1457 O O . LEU A 1 177 ? 6.627 -4.024 -10.055 1.00 89.44 177 LEU A O 1
ATOM 1461 N N . ASN A 1 178 ? 4.820 -3.247 -11.130 1.00 84.06 178 ASN A N 1
ATOM 1462 C CA . ASN A 1 178 ? 3.946 -4.322 -10.659 1.00 84.06 178 ASN A CA 1
ATOM 1463 C C . ASN A 1 178 ? 4.406 -5.694 -11.168 1.00 84.06 178 ASN A C 1
ATOM 1465 O O . ASN A 1 178 ? 4.272 -6.684 -10.450 1.00 84.06 178 ASN A O 1
ATOM 1469 N N . GLN A 1 179 ? 4.982 -5.745 -12.372 1.00 81.62 179 GLN A N 1
ATOM 1470 C CA . GLN A 1 179 ? 5.481 -6.981 -12.978 1.00 81.62 179 GLN A CA 1
ATOM 1471 C C . GLN A 1 179 ? 6.735 -7.517 -12.267 1.00 81.62 179 GLN A C 1
ATOM 1473 O O . GLN A 1 179 ? 7.016 -8.709 -12.326 1.00 81.62 179 GLN A O 1
ATOM 1478 N N . LEU A 1 180 ? 7.444 -6.659 -11.527 1.00 85.00 180 LEU A N 1
ATOM 1479 C CA . LEU A 1 180 ? 8.613 -7.026 -10.722 1.00 85.00 180 LEU A CA 1
ATOM 1480 C C . LEU A 1 180 ? 8.252 -7.441 -9.285 1.00 85.00 180 LEU A C 1
ATOM 1482 O O . LEU A 1 180 ? 9.137 -7.699 -8.468 1.00 85.00 180 LEU A O 1
ATOM 1486 N N . SER A 1 181 ? 6.964 -7.470 -8.932 1.00 82.06 181 SER A N 1
ATOM 1487 C CA . SER A 1 181 ? 6.535 -7.751 -7.563 1.00 82.06 181 SER A CA 1
ATOM 1488 C C . SER A 1 181 ? 6.870 -9.180 -7.133 1.00 82.06 181 SER A C 1
ATOM 1490 O O . SER A 1 181 ? 6.463 -10.152 -7.766 1.00 82.06 181 SER A O 1
ATOM 1492 N N . THR A 1 182 ? 7.524 -9.318 -5.978 1.00 83.75 182 THR A N 1
ATOM 1493 C CA . THR A 1 182 ? 7.866 -10.622 -5.389 1.00 83.75 182 THR A CA 1
ATOM 1494 C C . THR A 1 182 ? 6.803 -11.181 -4.439 1.00 83.75 182 THR A C 1
ATOM 1496 O O . THR A 1 182 ? 6.990 -12.247 -3.851 1.00 83.75 182 THR A O 1
ATOM 1499 N N . LEU A 1 183 ? 5.658 -10.501 -4.296 1.00 78.75 183 LEU A N 1
ATOM 1500 C CA . LEU A 1 183 ? 4.595 -10.896 -3.362 1.00 78.75 183 LEU A CA 1
ATOM 1501 C C . LEU A 1 183 ? 4.041 -12.299 -3.650 1.00 78.75 183 LEU A C 1
ATOM 1503 O O . LEU A 1 183 ? 3.705 -13.033 -2.720 1.00 78.75 183 LEU A O 1
ATOM 1507 N N . SER A 1 184 ? 3.970 -12.691 -4.924 1.00 77.31 184 SER A N 1
ATOM 1508 C CA . SER A 1 184 ? 3.533 -14.029 -5.332 1.00 77.31 184 SER A CA 1
ATOM 1509 C C . SER A 1 184 ? 4.512 -15.110 -4.865 1.00 77.31 184 SER A C 1
ATOM 1511 O O . SER A 1 184 ? 4.078 -16.125 -4.318 1.00 77.31 184 SER A O 1
ATOM 1513 N N . PHE A 1 185 ? 5.822 -14.884 -4.989 1.00 81.94 185 PHE A N 1
ATOM 1514 C CA . PHE A 1 185 ? 6.845 -15.804 -4.487 1.00 81.94 185 PHE A CA 1
ATOM 1515 C C . PHE A 1 185 ? 6.788 -15.923 -2.962 1.00 81.94 185 PHE A C 1
ATOM 1517 O O . PHE A 1 185 ? 6.767 -17.035 -2.440 1.00 81.94 185 PHE A O 1
ATOM 1524 N N . GLU A 1 186 ? 6.625 -14.807 -2.247 1.00 82.12 186 GLU A N 1
ATOM 1525 C CA . GLU A 1 186 ? 6.471 -14.845 -0.788 1.00 82.12 186 GLU A CA 1
ATOM 1526 C C . GLU A 1 186 ? 5.213 -15.592 -0.332 1.00 82.12 186 GLU A C 1
ATOM 1528 O O . GLU A 1 186 ? 5.226 -16.289 0.686 1.00 82.12 186 GLU A O 1
ATOM 1533 N N . SER A 1 187 ? 4.125 -15.505 -1.101 1.00 81.88 187 SER A N 1
ATOM 1534 C CA . SER A 1 187 ? 2.904 -16.256 -0.802 1.00 81.88 187 SER A CA 1
ATOM 1535 C C . SER A 1 187 ? 3.114 -17.772 -0.904 1.00 81.88 187 SER A C 1
ATOM 1537 O O . SER A 1 187 ? 2.588 -18.513 -0.070 1.00 81.88 187 SER A O 1
ATOM 1539 N N . LYS A 1 188 ? 3.953 -18.240 -1.843 1.00 84.12 188 LYS A N 1
ATOM 1540 C CA . LYS A 1 188 ? 4.281 -19.668 -2.004 1.00 84.12 188 LYS A CA 1
ATOM 1541 C C . LYS A 1 188 ? 5.031 -20.229 -0.794 1.00 84.12 188 LYS A C 1
ATOM 1543 O O . LYS A 1 188 ? 4.802 -21.375 -0.417 1.00 84.12 188 LYS A O 1
ATOM 1548 N N . HIS A 1 189 ? 5.829 -19.414 -0.098 1.00 85.88 189 HIS A N 1
ATOM 1549 C CA . HIS A 1 189 ? 6.509 -19.837 1.133 1.00 85.88 189 HIS A CA 1
ATOM 1550 C C . HIS A 1 189 ? 5.545 -20.206 2.276 1.00 85.88 189 HIS A C 1
ATOM 1552 O O . HIS A 1 189 ? 5.953 -20.852 3.246 1.00 85.88 189 HIS A O 1
ATOM 1558 N N . ARG A 1 190 ? 4.268 -19.798 2.206 1.00 85.62 190 ARG A N 1
ATOM 1559 C CA . ARG A 1 190 ? 3.270 -20.082 3.248 1.00 85.62 190 ARG A CA 1
ATOM 1560 C C . ARG A 1 190 ? 3.040 -21.579 3.434 1.00 85.62 190 ARG A C 1
ATOM 1562 O O . ARG A 1 190 ? 3.021 -22.029 4.579 1.00 85.62 190 ARG A O 1
ATOM 1569 N N . ALA A 1 191 ? 2.914 -22.326 2.336 1.00 87.69 191 ALA A N 1
ATOM 1570 C CA . ALA A 1 191 ? 2.711 -23.774 2.369 1.00 87.69 191 ALA A CA 1
ATOM 1571 C C . ALA A 1 191 ? 3.879 -24.468 3.084 1.00 87.69 191 ALA A C 1
ATOM 1573 O O . ALA A 1 191 ? 3.673 -25.265 4.000 1.00 87.69 191 ALA A O 1
ATOM 1574 N N . SER A 1 192 ? 5.112 -24.062 2.767 1.00 87.94 192 SER A N 1
ATOM 1575 C CA . SER A 1 192 ? 6.307 -24.568 3.442 1.00 87.94 192 SER A CA 1
ATOM 1576 C C . SER A 1 192 ? 6.329 -24.271 4.928 1.00 87.94 192 SER A C 1
ATOM 1578 O O . SER A 1 192 ? 6.563 -25.176 5.723 1.00 87.94 192 SER A O 1
ATOM 1580 N N . LYS A 1 193 ? 6.014 -23.041 5.338 1.00 87.50 193 LYS A N 1
ATOM 1581 C CA . LYS A 1 193 ? 5.959 -22.684 6.764 1.00 87.50 193 LYS A CA 1
ATOM 1582 C C . LYS A 1 193 ? 4.912 -23.501 7.524 1.00 87.50 193 LYS A C 1
ATOM 1584 O O . LYS A 1 193 ? 5.181 -23.943 8.637 1.00 87.50 193 LYS A O 1
ATOM 1589 N N . GLN A 1 194 ? 3.741 -23.727 6.929 1.00 89.50 194 GLN A N 1
ATOM 1590 C CA . GLN A 1 194 ? 2.698 -24.561 7.531 1.00 89.50 194 GLN A CA 1
ATOM 1591 C C . GLN A 1 194 ? 3.164 -26.012 7.686 1.00 89.50 194 GLN A C 1
ATOM 1593 O O . GLN A 1 194 ? 3.043 -26.570 8.774 1.00 89.50 194 GLN A O 1
ATOM 1598 N N . ALA A 1 195 ? 3.771 -26.589 6.648 1.00 87.75 195 ALA A N 1
ATOM 1599 C CA . ALA A 1 195 ? 4.307 -27.944 6.702 1.00 87.75 195 ALA A CA 1
ATOM 1600 C C . ALA A 1 195 ? 5.402 -28.096 7.775 1.00 87.75 195 ALA A C 1
ATOM 1602 O O . ALA A 1 195 ? 5.339 -29.035 8.567 1.00 87.75 195 ALA A O 1
ATOM 1603 N N . VAL A 1 196 ? 6.358 -27.157 7.866 1.00 87.44 196 VAL A N 1
ATOM 1604 C CA . VAL A 1 196 ? 7.409 -27.172 8.908 1.00 87.44 196 VAL A CA 1
ATOM 1605 C C . VAL A 1 196 ? 6.809 -27.179 10.313 1.00 87.44 196 VAL A C 1
ATOM 1607 O O . VAL A 1 196 ? 7.282 -27.916 11.174 1.00 87.44 196 VAL A O 1
ATOM 1610 N N . ASN A 1 197 ? 5.772 -26.374 10.552 1.00 87.25 197 ASN A N 1
ATOM 1611 C CA . ASN A 1 197 ? 5.178 -26.245 11.882 1.00 87.25 197 ASN A CA 1
ATOM 1612 C C . ASN A 1 197 ? 4.447 -27.515 12.340 1.00 87.25 197 ASN A C 1
ATOM 1614 O O . ASN A 1 197 ? 4.379 -27.765 13.539 1.00 87.25 197 ASN A O 1
ATOM 1618 N N . VAL A 1 198 ? 3.920 -28.310 11.403 1.00 87.62 198 VAL A N 1
ATOM 1619 C CA . VAL A 1 198 ? 3.198 -29.562 11.695 1.00 87.62 198 VAL A CA 1
ATOM 1620 C C . VAL A 1 198 ? 4.146 -30.755 11.832 1.00 87.62 198 VAL A C 1
ATOM 1622 O O . VAL A 1 198 ? 3.862 -31.700 12.564 1.00 87.62 198 VAL A O 1
ATOM 1625 N N . VAL A 1 199 ? 5.276 -30.753 11.122 1.00 85.62 199 VAL A N 1
ATOM 1626 C CA . VAL A 1 199 ? 6.265 -31.834 11.218 1.00 85.62 199 VAL A CA 1
ATOM 1627 C C . VAL A 1 199 ? 6.844 -31.871 12.639 1.00 85.62 199 VAL A C 1
ATOM 1629 O O . VAL A 1 199 ? 7.152 -30.831 13.210 1.00 85.62 199 VAL A O 1
ATOM 1632 N N . SER A 1 200 ? 7.030 -33.063 13.211 1.00 83.56 200 SER A N 1
ATOM 1633 C CA . SER A 1 200 ? 7.673 -33.258 14.521 1.00 83.56 200 SER A CA 1
ATOM 1634 C C . SER A 1 200 ? 9.202 -33.365 14.420 1.00 83.56 200 SER A C 1
ATOM 1636 O O . SER A 1 200 ? 9.915 -32.796 15.241 1.00 83.56 200 SER A O 1
ATOM 1638 N N . SER A 1 201 ? 9.723 -34.020 13.375 1.00 82.00 201 SER A N 1
ATOM 1639 C CA . SER A 1 201 ? 11.167 -34.123 13.120 1.00 82.00 201 SER A CA 1
ATOM 1640 C C . SER A 1 201 ? 11.762 -32.805 12.607 1.00 82.00 201 SER A C 1
ATOM 1642 O O . SER A 1 201 ? 11.262 -32.198 11.663 1.00 82.00 201 SER A O 1
ATOM 1644 N N . ARG A 1 202 ? 12.858 -32.347 13.219 1.00 83.69 202 ARG A N 1
ATOM 1645 C CA . ARG A 1 202 ? 13.641 -31.183 12.750 1.00 83.69 202 ARG A CA 1
ATOM 1646 C C . ARG A 1 202 ? 14.900 -31.591 11.978 1.00 83.69 202 ARG A C 1
ATOM 1648 O O . ARG A 1 202 ? 15.651 -30.726 11.536 1.00 83.69 202 ARG A O 1
ATOM 1655 N N . ILE A 1 203 ? 15.123 -32.892 11.802 1.00 85.38 203 ILE A N 1
ATOM 1656 C CA . ILE A 1 203 ? 16.265 -33.421 11.056 1.00 85.38 203 ILE A CA 1
ATOM 1657 C C . ILE A 1 203 ? 15.964 -33.282 9.561 1.00 85.38 203 ILE A C 1
ATOM 1659 O O . ILE A 1 203 ? 14.921 -33.736 9.097 1.00 85.38 203 ILE A O 1
ATOM 1663 N N . ASN A 1 204 ? 16.870 -32.649 8.809 1.00 88.44 204 ASN A N 1
ATOM 1664 C CA . ASN A 1 204 ? 16.767 -32.465 7.355 1.00 88.44 204 ASN A CA 1
ATOM 1665 C C . ASN A 1 204 ? 15.411 -31.885 6.903 1.00 88.44 204 ASN A C 1
ATOM 1667 O O . ASN A 1 204 ? 14.695 -32.457 6.078 1.00 88.44 204 ASN A O 1
ATOM 1671 N N . ILE A 1 205 ? 15.053 -30.716 7.447 1.00 87.88 205 ILE A N 1
ATOM 1672 C CA . ILE A 1 205 ? 13.792 -30.017 7.144 1.00 87.88 205 ILE A CA 1
ATOM 1673 C C . ILE A 1 205 ? 13.598 -29.799 5.641 1.00 87.88 205 ILE A C 1
ATOM 1675 O O . ILE A 1 205 ? 12.502 -30.017 5.142 1.00 87.88 205 ILE A O 1
ATOM 1679 N N . THR A 1 206 ? 14.644 -29.425 4.903 1.00 86.94 206 THR A N 1
ATOM 1680 C CA . THR A 1 206 ? 14.564 -29.212 3.448 1.00 86.94 206 THR A CA 1
ATOM 1681 C C . THR A 1 206 ? 14.137 -30.474 2.702 1.00 86.94 206 THR A C 1
ATOM 1683 O O . THR A 1 206 ? 13.222 -30.411 1.885 1.00 86.94 206 THR A O 1
ATOM 1686 N N . HIS A 1 207 ? 14.723 -31.625 3.043 1.00 87.56 207 HIS A N 1
ATOM 1687 C CA . HIS A 1 207 ? 14.336 -32.927 2.497 1.00 87.56 207 HIS A CA 1
ATOM 1688 C C . HIS A 1 207 ? 12.880 -33.270 2.841 1.00 87.56 207 HIS A C 1
ATOM 1690 O O . HIS A 1 207 ? 12.105 -33.685 1.985 1.00 87.56 207 HIS A O 1
ATOM 1696 N N . THR A 1 208 ? 12.473 -33.023 4.088 1.00 86.25 208 THR A N 1
ATOM 1697 C CA . THR A 1 208 ? 11.092 -33.267 4.527 1.00 86.25 208 THR A CA 1
ATOM 1698 C C . THR A 1 208 ? 10.084 -32.378 3.795 1.00 86.25 208 THR A C 1
ATOM 1700 O O . THR A 1 208 ? 8.992 -32.830 3.461 1.00 86.25 208 THR A O 1
ATOM 1703 N N . LEU A 1 209 ? 10.435 -31.118 3.529 1.00 87.44 209 LEU A N 1
ATOM 1704 C CA . LEU A 1 209 ? 9.583 -30.188 2.790 1.00 87.44 209 LEU A CA 1
ATOM 1705 C C . LEU A 1 209 ? 9.446 -30.581 1.320 1.00 87.44 209 LEU A C 1
ATOM 1707 O O . LEU A 1 209 ? 8.338 -30.527 0.797 1.00 87.44 209 LEU A O 1
ATOM 1711 N N . LEU A 1 210 ? 10.537 -31.027 0.692 1.00 85.12 210 LEU A N 1
ATOM 1712 C CA . LEU A 1 210 ? 10.529 -31.571 -0.669 1.00 85.12 210 LEU A CA 1
ATOM 1713 C C . LEU A 1 210 ? 9.557 -32.750 -0.815 1.00 85.12 210 LEU A C 1
ATOM 1715 O O . LEU A 1 210 ? 8.837 -32.822 -1.803 1.00 85.12 210 LEU A O 1
ATOM 1719 N N . LEU A 1 211 ? 9.487 -33.632 0.186 1.00 84.00 211 LEU A N 1
ATOM 1720 C CA . LEU A 1 211 ? 8.561 -34.771 0.182 1.00 84.00 211 LEU A CA 1
ATOM 1721 C C . LEU A 1 211 ? 7.097 -34.394 0.457 1.00 84.00 211 LEU A C 1
ATOM 1723 O O . LEU A 1 211 ? 6.206 -35.155 0.102 1.00 84.00 211 LEU A O 1
ATOM 1727 N N . LYS A 1 212 ? 6.838 -33.272 1.141 1.00 76.31 212 LYS A N 1
ATOM 1728 C CA . LYS A 1 212 ? 5.493 -32.909 1.625 1.00 76.31 212 LYS A CA 1
ATOM 1729 C C . LYS A 1 212 ? 4.775 -31.829 0.812 1.00 76.31 212 LYS A C 1
ATOM 1731 O O . LYS A 1 212 ? 3.599 -31.596 1.075 1.00 76.31 212 LYS A O 1
ATOM 1736 N N . ILE A 1 213 ? 5.479 -31.105 -0.059 1.00 74.88 213 ILE A N 1
ATOM 1737 C CA . ILE A 1 213 ? 4.959 -29.899 -0.740 1.00 74.88 213 ILE A CA 1
ATOM 1738 C C . ILE A 1 213 ? 4.938 -30.047 -2.269 1.00 74.88 213 ILE A C 1
ATOM 1740 O O . ILE A 1 213 ? 4.306 -29.227 -2.933 1.00 74.88 213 ILE A O 1
ATOM 1744 N N . ASN A 1 214 ? 5.593 -31.079 -2.814 1.00 56.97 214 ASN A N 1
ATOM 1745 C CA . ASN A 1 214 ? 5.349 -31.534 -4.187 1.00 56.97 214 ASN A CA 1
ATOM 1746 C C . ASN A 1 214 ? 3.983 -32.214 -4.287 1.00 56.97 214 ASN A C 1
ATOM 1748 O O . ASN A 1 214 ? 3.326 -32.013 -5.330 1.00 56.97 214 ASN A O 1
#

Sequence (214 aa):
MKSQYENDVVLKNMSLIGIREFCIWNNISSFHVSENFSVNISHDIFEGVAVFDIYFNYGKQNNNKPPLISLDNLRKKKIKMNCAEMKSFVLYFGIIYGLLIQNNNKHWELYTLLRKILAIVLSSEFDFVGLDQTCSLLQNLVYARHKLYQDLFKLNLKPNHHILVHYPSIIRTVGSLNQLSTLSFESKHRASKQAVNVVSSRINITHTLLLKIN

Radius of gyration: 26.46 Å; chains: 1; bounding box: 67×58×49 Å

Secondary structure (DSSP, 8-state):
-HHHHHHHHHH--HHHH---S--GGGGSTT--TTTS----IIIIIIIIIHHHHT----GGGGGGPPPP--HHHHHTT-----HHHHHHHHHHHHHHHGGGSPTT-HHHHHHHHHHHHHHHHT-S---TTTHHHHHHHHHHHHHHHHHHHHHHH--PPPHHHHHHHTHHHHHHHHS-GGGG--HHHHHHHHHHHHHHHH-S--TTHHHHHHHHH-